Protein AF-A0A4U0VY41-F1 (afdb_monomer)

pLDDT: mean 70.62, std 19.28, range [30.11, 96.31]

Sequence (283 aa):
MRKRAEKLQPYYNSLQASIASDSARSLFPPFSNFLLFTNVKSLYEPEDADPTLSDLNQVRQGILSEADAFAHAIQRAFLGRLVKANMDLRKLEGAVATTSSNRYADAPLVSANDAFALAKEITSVVKCPKKWCTTYATFPAILDHVKVCETTSALTEDALSTTPAQIAAVRHIVESASKKVSETSTASLYALGRAFLCSDCEPKNPLLGAAAWSSYSSNPPRDWAGMLSHLLKQHAPPANGPQSFPALQFTPPAAPSPGQANPGGFVVDPDSPQSQKGEGAAV

Solvent-accessible surface area (backbone atoms only — not comparable to full-atom values): 16899 Å² total; per-residue (Å²): 98,70,75,48,50,57,68,45,48,67,57,52,54,51,57,49,67,69,46,86,46,68,66,62,40,20,40,44,61,40,70,54,40,47,58,68,34,74,60,44,34,75,50,25,68,52,94,82,53,74,70,49,74,64,57,55,58,70,34,44,64,56,42,52,52,52,36,50,53,49,33,52,50,44,52,50,39,36,48,54,37,45,53,50,19,52,54,52,33,46,59,63,72,57,74,81,73,92,76,87,82,87,83,81,87,74,78,63,84,70,46,76,64,52,46,48,48,49,44,50,62,61,36,40,64,30,46,48,67,48,89,88,49,76,54,50,30,38,74,49,60,36,44,49,51,47,55,69,68,67,49,94,56,55,83,50,63,74,46,52,55,49,49,34,66,57,53,51,51,49,52,52,54,41,52,46,44,38,79,79,37,97,78,57,43,48,71,57,39,63,40,35,41,56,23,38,37,54,58,82,66,48,81,93,61,88,82,58,57,80,76,53,49,70,76,61,60,80,63,64,58,21,30,59,50,54,43,48,48,44,42,62,70,78,44,52,49,57,98,90,44,70,89,61,72,74,60,58,48,65,51,74,61,77,78,65,58,95,90,53,83,64,92,38,74,80,78,77,66,87,81,60,80,72,77,88,75,78,88,82,87,85,136

Mean predicted aligned error: 13.58 Å

Radius of gyration: 23.98 Å; Cα contacts (8 Å, |Δi|>4): 295; chains: 1; bounding box: 64×58×70 Å

Secondary structure (DSSP, 8-state):
-HHHHHTTHHHHHHHHHT---HHHHHHSPPHHHHTTSHHHHTTTSSTT----HHHHHHHHHHHHHHHHHHHHHHHHHHHHHHHHHHHHHHHHTT-----SSSSSS------HHHHHHHHHHTT-EEEPSSTT---EEETTTHHHHHHHS--SSPPPTTTS---HHHHHHHHHHHHHHHTTSS---HHHHHHT-S-EEEGGGS-S-TTS-HHHHTT-TTSPPBPHHHHHHHHHHHSPPPTTS------EEE-PPPPPPTTS--SS-----TTS-----------

Foldseek 3Di:
DVVQLVVCVVVLVVLLVPDDDPQLSLLQFASQQLCVQPLNVVQRVPPPRDDDPVSSVVSSVVSVVVSVVSSVLLVVLALVQLVVQQVVLCVLQVPPDDDDDDDDVPPDDQPPVNSVVSCFQLLDWWFQLDPPGLFTDGPSNSSVVNNVVDDPHTDDSPSTHDHNLLSLQSVQVQVLVCVPPVDDTVLLQQLQAQWKWFPVLQDPDPPPDPVVVVVSCVTGRHRPSRSSSCCCPPVRADSSHNNDTGHMGGDGPDDDDPPDDRPRPDDPPPPPDDPDDDDDDDD

Structure (mmCIF, N/CA/C/O backbone):
data_AF-A0A4U0VY41-F1
#
_entry.id   AF-A0A4U0VY41-F1
#
loop_
_atom_site.group_PDB
_atom_site.id
_atom_site.type_symbol
_atom_site.label_atom_id
_atom_site.label_alt_id
_atom_site.label_comp_id
_atom_site.label_asym_id
_atom_site.label_entity_id
_atom_site.label_seq_id
_atom_site.pdbx_PDB_ins_code
_atom_site.Cartn_x
_atom_site.Cartn_y
_atom_site.Cartn_z
_atom_site.occupancy
_atom_site.B_iso_or_equiv
_atom_site.auth_seq_id
_atom_site.auth_comp_id
_atom_site.auth_asym_id
_atom_site.auth_atom_id
_atom_site.pdbx_PDB_model_num
ATOM 1 N N . MET A 1 1 ? -27.374 -1.573 13.326 1.00 71.00 1 MET A N 1
ATOM 2 C CA . MET A 1 1 ? -25.922 -1.856 13.401 1.00 71.00 1 MET A CA 1
ATOM 3 C C . MET A 1 1 ? -25.076 -0.835 12.646 1.00 71.00 1 MET A C 1
ATOM 5 O O . MET A 1 1 ? -24.397 -0.068 13.307 1.00 71.00 1 MET A O 1
ATOM 9 N N . ARG A 1 2 ? -25.163 -0.721 11.310 1.00 80.12 2 ARG A N 1
ATOM 10 C CA . ARG A 1 2 ? -24.313 0.201 10.519 1.00 80.12 2 ARG A CA 1
ATOM 11 C C . ARG A 1 2 ? -24.297 1.664 11.004 1.00 80.12 2 ARG A C 1
ATOM 13 O O . ARG A 1 2 ? -23.229 2.180 11.291 1.00 80.12 2 ARG A O 1
ATOM 20 N N . LYS A 1 3 ? -25.467 2.286 11.206 1.00 83.44 3 LYS A N 1
ATOM 21 C CA . LYS A 1 3 ? -25.562 3.664 11.736 1.00 83.44 3 LYS A CA 1
ATOM 22 C C . LYS A 1 3 ? -24.932 3.841 13.128 1.00 83.44 3 LYS A C 1
ATOM 24 O O . LYS A 1 3 ? -24.448 4.921 13.434 1.00 83.44 3 LYS A O 1
ATOM 29 N N . ARG A 1 4 ? -24.954 2.802 13.978 1.00 86.44 4 ARG A N 1
ATOM 30 C CA . ARG A 1 4 ? -24.316 2.835 15.309 1.00 86.44 4 ARG A CA 1
ATOM 31 C C . ARG A 1 4 ? -22.800 2.755 15.180 1.00 86.44 4 ARG A C 1
ATOM 33 O O . ARG A 1 4 ? -22.107 3.567 15.771 1.00 86.44 4 ARG A O 1
ATOM 40 N N . ALA A 1 5 ? -22.307 1.847 14.341 1.00 86.62 5 ALA A N 1
ATOM 41 C CA . ALA A 1 5 ? -20.886 1.747 14.029 1.00 86.62 5 ALA A CA 1
ATOM 42 C C . ALA A 1 5 ? -20.335 3.067 13.456 1.00 86.62 5 ALA A C 1
ATOM 44 O O . ALA A 1 5 ? -19.296 3.540 13.897 1.00 86.62 5 ALA A O 1
ATOM 45 N N . GLU A 1 6 ? -21.068 3.714 12.543 1.00 89.62 6 GLU A N 1
ATOM 46 C CA . GLU A 1 6 ? -20.693 5.004 11.940 1.00 89.62 6 GLU A CA 1
ATOM 47 C C . GLU A 1 6 ? -20.557 6.144 12.973 1.00 89.62 6 GLU A C 1
ATOM 49 O O . GLU A 1 6 ? -19.741 7.043 12.770 1.00 89.62 6 GLU A O 1
ATOM 54 N N . LYS A 1 7 ? -21.251 6.088 14.126 1.00 90.56 7 LYS A N 1
ATOM 55 C CA . LYS A 1 7 ? -21.050 7.060 15.222 1.00 90.56 7 LYS A CA 1
ATOM 56 C C . LYS A 1 7 ? -19.638 7.007 15.821 1.00 90.56 7 LYS A C 1
ATOM 58 O O . LYS A 1 7 ? -19.219 7.985 16.430 1.00 90.56 7 LYS A O 1
ATOM 63 N N . LEU A 1 8 ? -18.897 5.909 15.648 1.00 93.12 8 LEU A N 1
ATOM 64 C CA . LEU A 1 8 ? -17.518 5.775 16.132 1.00 93.12 8 LEU A CA 1
ATOM 65 C C . LEU A 1 8 ? -16.486 6.444 15.212 1.00 93.12 8 LEU A C 1
ATOM 67 O O . LEU A 1 8 ? -15.314 6.527 15.579 1.00 93.12 8 LEU A O 1
ATOM 71 N N . GLN A 1 9 ? -16.889 6.957 14.043 1.00 93.00 9 GLN A N 1
ATOM 72 C CA . GLN A 1 9 ? -15.982 7.615 13.097 1.00 93.00 9 GLN A CA 1
ATOM 73 C C . GLN A 1 9 ? -15.162 8.763 13.726 1.00 93.00 9 GLN A C 1
ATOM 75 O O . GLN A 1 9 ? -13.953 8.810 13.485 1.00 93.00 9 GLN A O 1
ATOM 80 N N . PRO A 1 10 ? -15.730 9.668 14.555 1.00 93.50 10 PRO A N 1
ATOM 81 C CA . PRO A 1 10 ? -14.949 10.726 15.198 1.00 93.50 10 PRO A CA 1
ATOM 82 C C . PRO A 1 10 ? -13.877 10.175 16.146 1.00 93.50 10 PRO A C 1
ATOM 84 O O . PRO A 1 10 ? -12.757 10.684 16.174 1.00 93.50 10 PRO A O 1
ATOM 87 N N . TYR A 1 11 ? -14.192 9.104 16.880 1.00 95.12 11 TYR A N 1
ATOM 88 C CA . TYR A 1 11 ? -13.244 8.450 17.780 1.00 95.12 11 TYR A CA 1
ATOM 89 C C . TYR A 1 11 ? -12.119 7.752 17.004 1.00 95.12 11 TYR A C 1
ATOM 91 O O . TYR A 1 11 ? -10.946 7.956 17.312 1.00 95.12 11 TYR A O 1
ATOM 99 N N . TYR A 1 12 ? -12.457 7.024 15.935 1.00 94.88 12 TYR A N 1
ATOM 100 C CA . TYR A 1 12 ? -11.484 6.450 15.002 1.00 94.88 12 TYR A CA 1
ATOM 101 C C . TYR A 1 12 ? -10.533 7.522 14.435 1.00 94.88 12 TYR A C 1
ATOM 103 O O . TYR A 1 12 ? -9.313 7.364 14.502 1.00 94.88 12 TYR A O 1
ATOM 111 N N . ASN A 1 13 ? -11.077 8.642 13.941 1.00 92.94 13 ASN A N 1
ATOM 112 C CA . ASN A 1 13 ? -10.281 9.737 13.380 1.00 92.94 13 ASN A CA 1
ATOM 113 C C . ASN A 1 13 ? -9.334 10.336 14.436 1.00 92.94 13 ASN A C 1
ATOM 115 O O . ASN A 1 13 ? -8.176 10.622 14.136 1.00 92.94 13 ASN A O 1
ATOM 119 N N . SER A 1 14 ? -9.802 10.493 15.681 1.00 93.44 14 SER A N 1
ATOM 120 C CA . SER A 1 14 ? -8.989 10.982 16.802 1.00 93.44 14 SER A CA 1
ATOM 121 C C . SER A 1 14 ? -7.851 10.021 17.165 1.00 93.44 14 SER A C 1
ATOM 123 O O . SER A 1 14 ? -6.717 10.459 17.367 1.00 93.44 14 SER A O 1
ATOM 125 N N . LEU A 1 15 ? -8.119 8.710 17.204 1.00 93.94 15 LEU A N 1
ATOM 126 C CA . LEU A 1 15 ? -7.095 7.691 17.446 1.00 93.94 15 LEU A CA 1
ATOM 127 C C . LEU A 1 15 ? -6.013 7.727 16.369 1.00 93.94 15 LEU A C 1
ATOM 129 O O . LEU A 1 15 ? -4.832 7.827 16.700 1.00 93.94 15 LEU A O 1
ATOM 133 N N . GLN A 1 16 ? -6.411 7.726 15.096 1.00 91.56 16 GLN A N 1
ATOM 134 C CA . GLN A 1 16 ? -5.472 7.796 13.981 1.00 91.56 16 GLN A CA 1
ATOM 135 C C . GLN A 1 16 ? -4.641 9.087 14.025 1.00 91.56 16 GLN A C 1
ATOM 137 O O . GLN A 1 16 ? -3.425 9.045 13.852 1.00 91.56 16 GLN A O 1
ATOM 142 N N . ALA A 1 17 ? -5.273 10.233 14.300 1.00 89.50 17 ALA A N 1
ATOM 143 C CA . ALA A 1 17 ? -4.584 11.518 14.399 1.00 89.50 17 ALA A CA 1
ATOM 144 C C . ALA A 1 17 ? -3.585 11.580 15.567 1.00 89.50 17 ALA A C 1
ATOM 146 O O . ALA A 1 17 ? -2.609 12.321 15.486 1.00 89.50 17 ALA A O 1
ATOM 147 N N . SER A 1 18 ? -3.798 10.794 16.629 1.00 89.12 18 SER A N 1
ATOM 148 C CA . SER A 1 18 ? -2.894 10.745 17.787 1.00 89.12 18 SER A CA 1
ATOM 149 C C . SER A 1 18 ? -1.587 9.979 17.544 1.00 89.12 18 SER A C 1
ATOM 151 O O . SER A 1 18 ? -0.677 10.045 18.368 1.00 89.12 18 SER A O 1
ATOM 153 N N . ILE A 1 19 ? -1.465 9.271 16.419 1.00 89.19 19 ILE A N 1
ATOM 154 C CA . ILE A 1 19 ? -0.239 8.566 16.036 1.00 89.19 19 ILE A CA 1
ATOM 155 C C . ILE A 1 19 ? 0.715 9.562 15.364 1.00 89.19 19 ILE A C 1
ATOM 157 O O . ILE A 1 19 ? 0.377 10.177 14.355 1.00 89.19 19 ILE A O 1
ATOM 161 N N . ALA A 1 20 ? 1.923 9.705 15.911 1.00 84.69 20 ALA A N 1
ATOM 162 C CA . ALA A 1 20 ? 2.880 10.719 15.461 1.00 84.69 20 ALA A CA 1
ATOM 163 C C . ALA A 1 20 ? 3.537 10.404 14.105 1.00 84.69 20 ALA A C 1
ATOM 165 O O . ALA A 1 20 ? 3.801 11.310 13.321 1.00 84.69 20 ALA A O 1
ATOM 166 N N . SER A 1 21 ? 3.827 9.130 13.826 1.00 85.56 21 SER A N 1
ATOM 167 C CA . SER A 1 21 ? 4.531 8.723 12.603 1.00 85.56 21 SER A CA 1
ATOM 168 C C . SER A 1 21 ? 3.567 8.548 11.432 1.00 85.56 21 SER A C 1
ATOM 170 O O . SER A 1 21 ? 2.603 7.795 11.545 1.00 85.56 21 SER A O 1
ATOM 172 N N . ASP A 1 22 ? 3.875 9.160 10.284 1.00 78.75 22 ASP A N 1
ATOM 173 C CA . ASP A 1 22 ? 3.132 8.976 9.027 1.00 78.75 22 ASP A CA 1
ATOM 174 C C . ASP A 1 22 ? 3.014 7.506 8.639 1.00 78.75 22 ASP A C 1
ATOM 176 O O . ASP A 1 22 ? 1.920 7.023 8.378 1.00 78.75 22 ASP A O 1
ATOM 180 N N . SER A 1 23 ? 4.123 6.768 8.698 1.00 76.81 23 SER A N 1
ATOM 181 C CA . SER A 1 23 ? 4.149 5.340 8.370 1.00 76.81 23 SER A CA 1
ATOM 182 C C . SER A 1 23 ? 3.237 4.520 9.292 1.00 76.81 23 SER A C 1
ATOM 184 O O . SER A 1 23 ? 2.459 3.683 8.830 1.00 76.81 23 SER A O 1
ATOM 186 N N . ALA A 1 24 ? 3.268 4.803 10.599 1.00 84.75 24 ALA A N 1
ATOM 187 C CA . ALA A 1 24 ? 2.386 4.146 11.564 1.00 84.75 24 ALA A CA 1
ATOM 188 C C . ALA A 1 24 ? 0.915 4.556 11.366 1.00 84.75 24 ALA A C 1
ATOM 190 O O . ALA A 1 24 ? 0.019 3.719 11.475 1.00 84.75 24 ALA A O 1
ATOM 191 N N . ARG A 1 25 ? 0.651 5.819 11.002 1.00 89.00 25 ARG A N 1
ATOM 192 C CA . ARG A 1 25 ? -0.688 6.283 10.615 1.00 89.00 25 ARG A CA 1
ATOM 193 C C . ARG A 1 25 ? -1.200 5.572 9.376 1.00 89.00 25 ARG A C 1
ATOM 195 O O . ARG A 1 25 ? -2.379 5.215 9.361 1.00 89.00 25 ARG A O 1
ATOM 202 N N . SER A 1 26 ? -0.352 5.337 8.374 1.00 87.81 26 SER A N 1
ATOM 203 C CA . SER A 1 26 ? -0.711 4.574 7.178 1.00 87.81 26 SER A CA 1
ATOM 204 C C . SER A 1 26 ? -1.089 3.139 7.527 1.00 87.81 26 SER A C 1
ATOM 206 O O . SER A 1 26 ? -2.105 2.647 7.042 1.00 87.81 26 SER A O 1
ATOM 208 N N . LEU A 1 27 ? -0.347 2.504 8.435 1.00 89.06 27 LEU A N 1
ATOM 209 C CA . LEU A 1 27 ? -0.612 1.144 8.913 1.00 89.06 27 LEU A CA 1
ATOM 210 C C . LEU A 1 27 ? -1.841 1.008 9.821 1.00 89.06 27 LEU A C 1
ATOM 212 O O . LEU A 1 27 ? -2.336 -0.107 9.987 1.00 89.06 27 LEU A O 1
ATOM 216 N N . PHE A 1 28 ? -2.359 2.109 10.374 1.00 92.69 28 PHE A N 1
ATOM 217 C CA . PHE A 1 28 ? -3.602 2.077 11.141 1.00 92.69 28 PHE A CA 1
ATOM 218 C C . PHE A 1 28 ? -4.737 1.473 10.288 1.00 92.69 28 PHE A C 1
ATOM 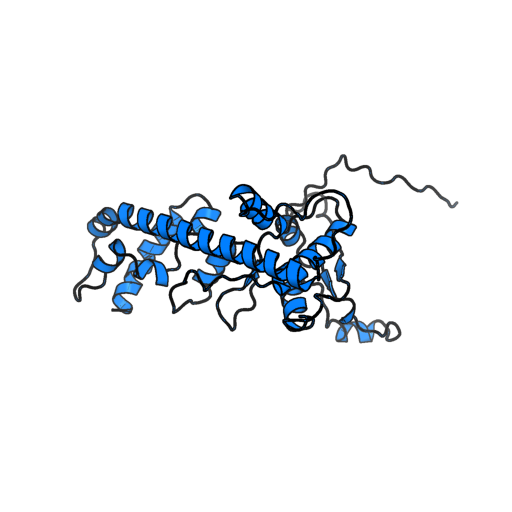220 O O . PHE A 1 28 ? -4.855 1.822 9.107 1.00 92.69 28 PHE A O 1
ATOM 227 N N . PRO A 1 29 ? -5.557 0.560 10.838 1.00 92.19 29 PRO A N 1
ATOM 228 C CA . PRO A 1 29 ? -6.569 -0.168 10.077 1.00 92.19 29 PRO A CA 1
ATOM 229 C C . PRO A 1 29 ? -7.556 0.772 9.380 1.00 92.19 29 PRO A C 1
ATOM 231 O O . PRO A 1 29 ? -7.931 1.790 9.955 1.00 92.19 29 PRO A O 1
ATOM 234 N N . PRO A 1 30 ? -8.056 0.428 8.178 1.00 91.25 30 PRO A N 1
ATOM 235 C CA . PRO A 1 30 ? -9.240 1.075 7.628 1.00 91.25 30 PRO A CA 1
ATOM 236 C C . PRO A 1 30 ? -10.424 1.000 8.592 1.00 91.25 30 PRO A C 1
ATOM 238 O O . PRO A 1 30 ? -10.541 0.041 9.355 1.00 91.25 30 PRO A O 1
ATOM 241 N N . PHE A 1 31 ? -11.347 1.962 8.513 1.00 92.25 31 PHE A N 1
ATOM 242 C CA . PHE A 1 31 ? -12.503 2.005 9.415 1.00 92.25 31 PHE 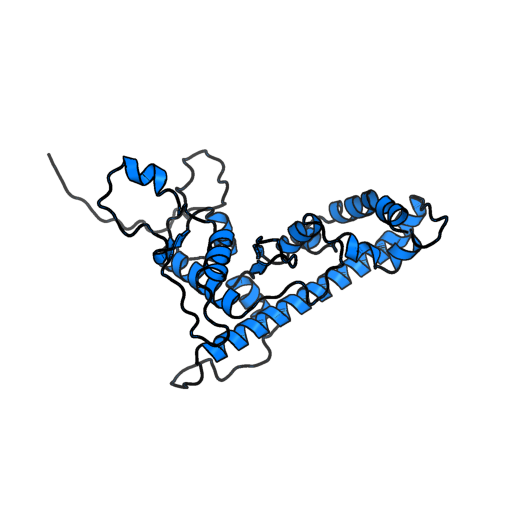A CA 1
ATOM 243 C C . PHE A 1 31 ? -13.303 0.690 9.420 1.00 92.25 31 PHE A C 1
ATOM 245 O O . PHE A 1 31 ? -13.698 0.201 10.472 1.00 92.25 31 PHE A O 1
ATOM 252 N N . SER A 1 32 ? -13.460 0.044 8.261 1.00 90.25 32 SER A N 1
ATOM 253 C CA . SER A 1 32 ? -14.124 -1.260 8.156 1.00 90.25 32 SER A CA 1
ATOM 254 C C . SER A 1 32 ? -13.393 -2.391 8.892 1.00 90.25 32 SER A C 1
ATOM 256 O O . SER A 1 32 ? -14.058 -3.275 9.421 1.00 90.25 32 SER A O 1
ATOM 258 N N . ASN A 1 33 ? -12.059 -2.366 8.973 1.00 92.94 33 ASN A N 1
ATOM 259 C CA . ASN A 1 33 ? -11.268 -3.296 9.788 1.00 92.94 33 ASN A CA 1
ATOM 260 C C . ASN A 1 33 ? -11.325 -2.941 11.274 1.00 92.94 33 ASN A C 1
ATOM 262 O O . ASN A 1 33 ? -11.461 -3.836 12.101 1.00 92.94 33 ASN A O 1
ATOM 266 N N . PHE A 1 34 ? -11.258 -1.649 11.602 1.00 94.06 34 PHE A N 1
ATOM 267 C CA . PHE A 1 34 ? -11.372 -1.144 12.970 1.00 94.06 34 PHE A CA 1
ATOM 268 C C . PHE A 1 34 ? -12.665 -1.623 13.640 1.00 94.06 34 PHE A C 1
ATOM 270 O O . PHE A 1 34 ? -12.641 -2.083 14.774 1.00 94.06 34 PHE A O 1
ATOM 277 N N . LEU A 1 35 ? -13.787 -1.614 12.918 1.00 93.25 35 LEU A N 1
ATOM 278 C CA . LEU A 1 35 ? -15.065 -2.109 13.437 1.00 93.25 35 LEU A CA 1
ATOM 279 C C . LEU A 1 35 ? -15.067 -3.613 13.765 1.00 93.25 35 LEU A C 1
ATOM 281 O O . LEU A 1 35 ? -15.942 -4.065 14.502 1.00 93.25 35 LEU A O 1
ATOM 285 N N . LEU A 1 36 ? -14.121 -4.397 13.237 1.00 92.69 36 LEU A N 1
ATOM 286 C CA . LEU A 1 36 ? -14.019 -5.832 13.519 1.00 92.69 36 LEU A CA 1
ATOM 287 C C . LEU A 1 36 ? -13.267 -6.143 14.815 1.00 92.69 36 LEU A C 1
ATOM 289 O O . LEU A 1 36 ? -13.329 -7.283 15.274 1.00 92.69 36 LEU A O 1
ATOM 293 N N . PHE A 1 37 ? -12.577 -5.159 15.389 1.00 95.50 37 PHE A N 1
ATOM 294 C CA . PHE A 1 37 ? -11.813 -5.316 16.619 1.00 95.50 37 PHE A CA 1
ATOM 295 C C . PHE A 1 37 ? -12.723 -5.644 17.796 1.00 95.50 37 PHE A C 1
ATOM 297 O O . PHE A 1 37 ? -13.801 -5.069 17.957 1.00 95.50 37 PHE A O 1
ATOM 304 N N . THR A 1 38 ? -12.268 -6.558 18.643 1.00 95.62 38 THR A N 1
ATOM 305 C CA . THR A 1 38 ? -13.029 -7.054 19.791 1.00 95.62 38 THR A CA 1
ATOM 306 C C . THR A 1 38 ? -13.330 -5.917 20.761 1.00 95.62 38 THR A C 1
ATOM 308 O O . THR A 1 38 ? -14.465 -5.790 21.218 1.00 95.62 38 THR A O 1
ATOM 311 N N . ASN A 1 39 ? -12.355 -5.033 21.005 1.00 94.88 39 ASN A N 1
ATOM 312 C CA . ASN A 1 39 ? -12.532 -3.874 21.882 1.00 94.88 39 ASN A CA 1
ATOM 313 C C . ASN A 1 39 ? -13.429 -2.780 21.277 1.00 94.88 39 ASN A C 1
ATOM 315 O O . ASN A 1 39 ? -13.914 -1.919 22.004 1.00 94.88 39 ASN A O 1
ATOM 319 N N . VAL A 1 40 ? -13.645 -2.789 19.956 1.00 94.88 40 VAL A N 1
ATOM 320 C CA . VAL A 1 40 ? -14.524 -1.826 19.272 1.00 94.88 40 VAL A CA 1
ATOM 321 C C . VAL A 1 40 ? -15.957 -2.343 19.219 1.00 94.88 40 VAL A C 1
ATOM 323 O O . VAL A 1 40 ? -16.889 -1.568 19.409 1.00 94.88 40 VAL A O 1
ATOM 326 N N . LYS A 1 41 ? -16.153 -3.645 18.989 1.00 93.25 41 LYS A N 1
ATOM 327 C CA . LYS A 1 41 ? -17.477 -4.280 18.895 1.00 93.25 41 LYS A CA 1
ATOM 328 C C . LYS A 1 41 ? -18.367 -4.009 20.104 1.00 93.25 41 LYS A C 1
ATOM 330 O O . LYS A 1 41 ? -19.535 -3.655 19.934 1.00 93.25 41 LYS A O 1
ATOM 335 N N . SER A 1 42 ? -17.803 -4.076 21.309 1.00 89.94 42 SER A N 1
ATOM 336 C CA . SER A 1 42 ? -18.523 -3.781 22.555 1.00 89.94 42 SER A CA 1
ATOM 337 C C . SER A 1 42 ? -19.124 -2.369 22.601 1.00 89.94 42 SER A C 1
ATOM 339 O O . SER A 1 42 ? -20.106 -2.158 23.305 1.00 89.94 42 SER A O 1
ATOM 341 N N . LEU A 1 43 ? -18.591 -1.418 21.823 1.00 92.25 43 LEU A N 1
ATOM 342 C CA . LEU A 1 43 ? -19.050 -0.028 21.791 1.00 92.25 43 LEU A CA 1
ATOM 343 C C . LEU A 1 43 ? -20.264 0.221 20.879 1.00 92.25 43 LEU A C 1
ATOM 345 O O . LEU A 1 43 ? -20.819 1.317 20.923 1.00 92.25 43 LEU A O 1
ATOM 349 N N . TYR A 1 44 ? -20.651 -0.718 20.003 1.00 91.94 44 TYR A N 1
ATOM 350 C CA . TYR A 1 44 ? -21.721 -0.467 19.016 1.00 91.94 44 TYR A CA 1
ATOM 351 C C . TYR A 1 44 ? -22.629 -1.662 18.683 1.00 91.94 44 TYR A C 1
ATOM 353 O O . TYR A 1 44 ? -23.690 -1.465 18.066 1.00 91.94 44 TYR A O 1
ATOM 361 N N . GLU A 1 45 ? -22.226 -2.891 19.026 1.00 91.62 45 GLU A N 1
ATOM 362 C CA . GLU A 1 45 ? -23.044 -4.087 18.808 1.00 91.62 45 GLU A CA 1
ATOM 363 C C . GLU A 1 45 ? -24.327 -4.095 19.661 1.00 91.62 45 GLU A C 1
ATOM 365 O O . GLU A 1 45 ? -25.387 -4.323 19.057 1.00 91.62 45 GLU A O 1
ATOM 370 N N . PRO A 1 46 ? -24.301 -3.761 20.976 1.00 89.00 46 PRO A N 1
ATOM 371 C CA . PRO A 1 46 ? -25.524 -3.641 21.772 1.00 89.00 46 PRO A CA 1
ATOM 372 C C . PRO A 1 46 ? -26.532 -2.685 21.118 1.00 89.00 46 PRO A C 1
ATOM 374 O O . PRO A 1 46 ? -26.164 -1.686 20.489 1.00 89.00 46 PRO A O 1
ATOM 377 N N . GLU A 1 47 ? -27.823 -3.016 21.182 1.00 82.88 47 GLU A N 1
ATOM 378 C CA . GLU A 1 47 ? -28.846 -2.262 20.448 1.00 82.88 47 GLU A CA 1
ATOM 379 C C . GLU A 1 47 ? -28.998 -0.821 20.934 1.00 82.88 47 GLU A C 1
ATOM 381 O O . GLU A 1 47 ? -29.226 0.077 20.114 1.00 82.88 47 GLU A O 1
ATOM 386 N N . ASP A 1 48 ? -28.792 -0.639 22.231 1.00 83.50 48 ASP A N 1
ATOM 387 C CA . ASP A 1 48 ? -28.835 0.577 23.032 1.00 83.50 48 ASP A CA 1
ATOM 388 C C . ASP A 1 48 ? -27.453 1.218 23.247 1.00 83.50 48 ASP A C 1
ATOM 390 O O . ASP A 1 48 ? -27.331 2.161 24.023 1.00 83.50 48 ASP A O 1
ATOM 394 N N . ALA A 1 49 ? -26.413 0.747 22.548 1.00 82.38 49 ALA A N 1
ATOM 395 C CA . ALA A 1 49 ? -25.063 1.281 22.696 1.00 82.38 49 ALA A CA 1
ATOM 396 C C . ALA A 1 49 ? -24.994 2.792 22.393 1.00 82.38 49 ALA A C 1
ATOM 398 O O . ALA A 1 49 ? -25.221 3.229 21.256 1.00 82.38 49 ALA A O 1
ATOM 399 N N . ASP A 1 50 ? -24.617 3.568 23.410 1.00 86.81 50 ASP A N 1
ATOM 400 C CA . ASP A 1 50 ? -24.298 4.994 23.328 1.00 86.81 50 ASP A CA 1
ATOM 401 C C . ASP A 1 50 ? -23.060 5.278 24.206 1.00 86.81 50 ASP A C 1
ATOM 403 O O . ASP A 1 50 ? -23.186 5.673 25.365 1.00 86.81 50 ASP A O 1
ATOM 407 N N . PRO A 1 51 ? -21.849 4.967 23.703 1.00 88.50 51 PRO A N 1
ATOM 408 C CA . PRO A 1 51 ? -20.637 4.961 24.515 1.00 88.50 51 PRO A CA 1
ATOM 409 C C . PRO A 1 51 ? -20.266 6.371 24.982 1.00 88.50 51 PRO A C 1
ATOM 411 O O . PRO A 1 51 ? -20.166 7.312 24.191 1.00 88.50 51 PRO A O 1
ATOM 414 N N . THR A 1 52 ? -19.997 6.502 26.276 1.00 91.62 52 THR A N 1
ATOM 415 C CA . THR A 1 52 ? -19.500 7.732 26.893 1.00 91.62 52 THR A CA 1
ATOM 416 C C . THR A 1 52 ? -18.005 7.920 26.631 1.00 91.62 52 THR A C 1
ATOM 418 O O . THR A 1 52 ? -17.287 6.995 26.248 1.00 91.62 52 THR A O 1
ATOM 421 N N . LEU A 1 53 ? -17.479 9.116 26.915 1.00 91.31 53 LEU A N 1
ATOM 422 C CA . LEU A 1 53 ? -16.034 9.367 26.847 1.00 91.31 53 LEU A CA 1
ATOM 423 C C . LEU A 1 53 ? -15.230 8.427 27.769 1.00 91.31 53 LEU A C 1
ATOM 425 O O . LEU A 1 53 ? -14.103 8.061 27.437 1.00 91.31 53 LEU A O 1
ATOM 429 N N . SER A 1 54 ? -15.807 8.024 28.906 1.00 92.75 54 SER A N 1
ATOM 430 C CA . SER A 1 54 ? -15.185 7.065 29.824 1.00 92.75 54 SER A CA 1
ATOM 431 C C . SER A 1 54 ? -15.036 5.693 29.167 1.00 92.75 54 SER A C 1
ATOM 433 O O . SER A 1 54 ? -13.940 5.132 29.182 1.00 92.75 54 SER A O 1
ATOM 435 N N . ASP A 1 55 ? -16.093 5.204 28.513 1.00 92.56 55 ASP A N 1
ATOM 436 C CA . ASP A 1 55 ? -16.091 3.908 27.821 1.00 92.56 55 ASP A CA 1
ATOM 437 C C . ASP A 1 55 ? -15.039 3.890 26.706 1.00 92.56 55 ASP A C 1
ATOM 439 O O . ASP A 1 55 ? -14.227 2.968 26.612 1.00 92.56 55 ASP A O 1
ATOM 443 N N . LEU A 1 56 ? -14.979 4.969 25.916 1.00 93.81 56 LEU A N 1
ATOM 444 C CA . LEU A 1 56 ? -13.983 5.140 24.856 1.00 93.81 56 LEU A CA 1
ATOM 445 C C . LEU A 1 56 ? -12.546 5.151 25.396 1.00 93.81 56 LEU A C 1
ATOM 447 O O . LEU A 1 56 ? -11.644 4.592 24.768 1.00 93.81 56 LEU A O 1
ATOM 451 N N . ASN A 1 57 ? -12.304 5.783 26.546 1.00 93.56 57 ASN A N 1
ATOM 452 C CA . ASN A 1 57 ? -10.978 5.823 27.160 1.00 93.56 57 ASN A CA 1
ATOM 453 C C . ASN A 1 57 ? -10.573 4.470 27.757 1.00 93.56 57 ASN A C 1
ATOM 455 O O . ASN A 1 57 ? -9.403 4.100 27.659 1.00 93.56 57 ASN A O 1
ATOM 459 N N . GLN A 1 58 ? -11.523 3.718 28.318 1.00 94.50 58 GLN A N 1
ATOM 460 C CA . GLN A 1 58 ? -11.271 2.402 28.905 1.00 94.50 58 GLN A CA 1
ATOM 461 C C . GLN A 1 58 ? -10.762 1.398 27.864 1.00 94.50 58 GLN A C 1
ATOM 463 O O . GLN A 1 58 ? -9.804 0.670 28.122 1.00 94.50 58 GLN A O 1
ATOM 468 N N . VAL A 1 59 ? -11.357 1.383 26.669 1.00 94.81 59 VAL A N 1
ATOM 469 C CA . VAL A 1 59 ? -10.976 0.433 25.610 1.00 94.81 59 VAL A CA 1
ATOM 470 C C . VAL A 1 59 ? -9.798 0.905 24.754 1.00 94.81 59 VAL A C 1
ATOM 472 O O . VAL A 1 59 ? -9.253 0.127 23.970 1.00 94.81 59 VAL A O 1
ATOM 475 N N . ARG A 1 60 ? -9.366 2.164 24.908 1.00 94.88 60 ARG A N 1
ATOM 476 C CA . ARG A 1 60 ? -8.354 2.810 24.056 1.00 94.88 60 ARG A CA 1
ATOM 477 C C . ARG A 1 60 ? -7.078 1.982 23.906 1.00 94.88 60 ARG A C 1
ATOM 479 O O . ARG A 1 60 ? -6.603 1.799 22.790 1.00 94.88 60 ARG A O 1
ATOM 486 N N . GLN A 1 61 ? -6.517 1.491 25.010 1.00 94.56 61 GLN A N 1
ATOM 487 C CA . GLN A 1 61 ? -5.266 0.724 24.969 1.00 94.56 61 GLN A CA 1
ATOM 488 C C . GLN A 1 61 ? -5.446 -0.641 24.293 1.00 94.56 61 GLN A C 1
ATOM 490 O O . GLN A 1 61 ? -4.594 -1.048 23.506 1.00 94.56 61 GLN A O 1
ATOM 495 N N . GLY A 1 62 ? -6.581 -1.310 24.526 1.00 96.06 62 GLY A N 1
ATOM 496 C CA . GLY A 1 62 ? -6.917 -2.565 23.846 1.00 96.06 62 GLY A CA 1
ATOM 497 C C . GLY A 1 62 ? -7.045 -2.379 22.334 1.00 96.06 62 GLY A C 1
ATOM 498 O O . GLY A 1 62 ? -6.465 -3.140 21.565 1.00 96.06 62 GLY A O 1
ATOM 499 N N . ILE A 1 63 ? -7.706 -1.302 21.905 1.00 96.31 63 ILE A N 1
ATOM 500 C CA . ILE A 1 63 ? -7.837 -0.934 20.490 1.00 96.31 63 ILE A CA 1
ATOM 501 C C . ILE A 1 63 ? -6.475 -0.660 19.847 1.00 96.31 63 ILE A C 1
ATOM 503 O O . ILE A 1 63 ? -6.226 -1.112 18.731 1.00 96.31 63 ILE A O 1
ATOM 507 N N . LEU A 1 64 ? -5.593 0.085 20.520 1.00 94.44 64 LEU A N 1
ATOM 508 C CA . LEU A 1 64 ? -4.254 0.365 19.993 1.00 94.44 64 LEU A CA 1
ATOM 509 C C . LEU A 1 64 ? -3.417 -0.916 19.874 1.00 94.44 64 LEU A C 1
ATOM 511 O O . LEU A 1 64 ? -2.697 -1.073 18.893 1.00 94.44 64 LEU A O 1
ATOM 515 N N . SER A 1 65 ? -3.565 -1.856 20.812 1.00 95.88 65 SER A N 1
ATOM 516 C CA . SER A 1 65 ? -2.927 -3.173 20.722 1.00 95.88 65 SER A CA 1
ATOM 517 C C . SER A 1 65 ? -3.471 -4.011 19.556 1.00 95.88 65 SER A C 1
ATOM 519 O O . SER A 1 65 ? -2.687 -4.625 18.835 1.00 95.88 65 SER A O 1
ATOM 521 N N . GLU A 1 66 ? -4.785 -4.005 19.311 1.00 96.31 66 GLU A N 1
ATOM 522 C CA . GLU A 1 66 ? -5.375 -4.677 18.142 1.00 96.31 66 GLU A CA 1
ATOM 523 C C . GLU A 1 66 ? -4.948 -4.016 16.820 1.00 96.31 66 GLU A C 1
ATOM 525 O O . GLU A 1 66 ? -4.689 -4.709 15.834 1.00 96.31 66 GLU A O 1
ATOM 530 N N . ALA A 1 67 ? -4.816 -2.686 16.798 1.00 94.75 67 ALA A N 1
ATOM 531 C CA . ALA A 1 67 ? -4.313 -1.948 15.641 1.00 94.75 67 ALA A CA 1
ATOM 532 C C . ALA A 1 67 ? -2.856 -2.308 15.315 1.00 94.75 67 ALA A C 1
ATOM 534 O O . ALA A 1 67 ? -2.521 -2.486 14.143 1.00 94.75 67 ALA A O 1
ATOM 535 N N . ASP A 1 68 ? -2.010 -2.458 16.334 1.00 93.62 68 ASP A N 1
ATOM 536 C CA . ASP A 1 68 ? -0.620 -2.892 16.182 1.00 93.62 68 ASP A CA 1
ATOM 537 C C . ASP A 1 68 ? -0.527 -4.342 15.672 1.00 93.62 68 ASP A C 1
ATOM 539 O O . ASP A 1 68 ? 0.178 -4.633 14.702 1.00 93.62 68 ASP A O 1
ATOM 543 N N . ALA A 1 69 ? -1.342 -5.247 16.228 1.00 94.00 69 ALA A N 1
ATOM 544 C CA . ALA A 1 69 ? -1.440 -6.625 15.748 1.00 94.00 69 ALA A CA 1
ATOM 545 C C . ALA A 1 69 ? -1.889 -6.698 14.276 1.00 94.00 69 ALA A C 1
ATOM 547 O O . ALA A 1 69 ? -1.316 -7.453 13.484 1.00 94.00 69 ALA A O 1
ATOM 548 N N . PHE A 1 70 ? -2.872 -5.879 13.884 1.00 92.69 70 PHE A N 1
ATOM 549 C CA . PHE A 1 70 ? -3.301 -5.741 12.492 1.00 92.69 70 PHE A CA 1
ATOM 550 C C . PHE A 1 70 ? -2.163 -5.246 11.589 1.00 92.69 70 PHE A C 1
ATOM 552 O O . PHE A 1 70 ? -1.924 -5.828 10.526 1.00 92.69 70 PHE A O 1
ATOM 559 N N . ALA A 1 71 ? -1.444 -4.200 12.009 1.00 90.81 71 ALA A N 1
ATOM 560 C CA . ALA A 1 71 ? -0.328 -3.640 11.254 1.00 90.81 71 ALA A CA 1
ATOM 561 C C . ALA A 1 71 ? 0.752 -4.701 10.991 1.00 90.81 71 ALA A C 1
ATOM 563 O O . ALA A 1 71 ? 1.186 -4.881 9.848 1.00 90.81 71 ALA A O 1
ATOM 564 N N . HIS A 1 72 ? 1.122 -5.466 12.021 1.00 89.25 72 HIS A N 1
ATOM 565 C CA . HIS A 1 72 ? 2.081 -6.560 11.904 1.00 89.25 72 HIS A CA 1
ATOM 566 C C . HIS A 1 72 ? 1.605 -7.686 10.980 1.00 89.25 72 HIS A C 1
ATOM 568 O O . HIS A 1 72 ? 2.396 -8.181 10.170 1.00 89.25 72 HIS A O 1
ATOM 574 N N . ALA A 1 73 ? 0.332 -8.084 11.066 1.00 89.19 73 ALA A N 1
ATOM 575 C CA . ALA A 1 73 ? -0.236 -9.126 10.212 1.00 89.19 73 ALA A CA 1
ATOM 576 C C . ALA A 1 73 ? -0.209 -8.720 8.729 1.00 89.19 73 ALA A C 1
ATOM 578 O O . ALA A 1 73 ? 0.333 -9.447 7.892 1.00 89.19 73 ALA A O 1
ATOM 579 N N . ILE A 1 74 ? -0.695 -7.516 8.407 1.00 86.56 74 ILE A N 1
ATOM 580 C CA . ILE A 1 74 ? -0.711 -7.000 7.033 1.00 86.56 74 ILE A CA 1
ATOM 581 C C . ILE A 1 74 ? 0.705 -6.807 6.487 1.00 86.56 74 ILE A C 1
ATOM 583 O O . ILE A 1 74 ? 0.978 -7.190 5.347 1.00 86.56 74 ILE A O 1
ATOM 587 N N . GLN A 1 75 ? 1.630 -6.264 7.283 1.00 84.88 75 GLN A N 1
ATOM 588 C CA . GLN A 1 75 ? 3.019 -6.092 6.856 1.00 84.88 75 GLN A CA 1
ATOM 589 C C . GLN A 1 75 ? 3.691 -7.439 6.562 1.00 84.88 75 GLN A C 1
ATOM 591 O O . GLN A 1 75 ? 4.377 -7.579 5.547 1.00 84.88 75 GLN A O 1
ATOM 596 N N . ARG A 1 76 ? 3.475 -8.451 7.411 1.00 83.75 76 ARG A N 1
ATOM 597 C CA . ARG A 1 76 ? 4.014 -9.801 7.201 1.00 83.75 76 ARG A CA 1
ATOM 598 C C . ARG A 1 76 ? 3.447 -10.441 5.936 1.00 83.75 76 ARG A C 1
ATOM 600 O O . ARG A 1 76 ? 4.218 -10.950 5.121 1.00 83.75 76 ARG A O 1
ATOM 607 N N . ALA A 1 77 ? 2.127 -10.394 5.757 1.00 83.75 77 ALA A N 1
ATOM 608 C CA . ALA A 1 77 ? 1.460 -10.935 4.575 1.00 83.75 77 ALA A CA 1
ATOM 609 C C . ALA A 1 77 ? 1.981 -10.275 3.291 1.00 83.75 77 ALA A C 1
ATOM 611 O O . ALA A 1 77 ? 2.303 -10.954 2.312 1.00 83.75 77 ALA A O 1
ATOM 612 N N . PHE A 1 78 ? 2.146 -8.952 3.322 1.00 83.12 78 PHE A N 1
ATOM 613 C CA . PHE A 1 78 ? 2.683 -8.191 2.208 1.00 83.12 78 PHE A CA 1
ATOM 614 C C . PHE A 1 78 ? 4.109 -8.611 1.826 1.00 83.12 78 PHE A C 1
ATOM 616 O O . PHE A 1 78 ? 4.371 -8.920 0.661 1.00 83.12 78 PHE A O 1
ATOM 623 N N . LEU A 1 79 ? 5.024 -8.664 2.800 1.00 80.44 79 LEU A N 1
ATOM 624 C CA . LEU A 1 79 ? 6.414 -9.064 2.563 1.00 80.44 79 LEU A CA 1
ATOM 625 C C . LEU A 1 79 ? 6.505 -10.496 2.020 1.00 80.44 79 LEU A C 1
ATOM 627 O O . LEU A 1 79 ? 7.237 -10.741 1.062 1.00 80.44 79 LEU A O 1
ATOM 631 N N . GLY A 1 80 ? 5.711 -11.427 2.561 1.00 79.31 80 GLY A N 1
ATOM 632 C CA . GLY A 1 80 ? 5.650 -12.803 2.061 1.00 79.31 80 GLY A CA 1
ATOM 633 C C . GLY A 1 80 ? 5.212 -12.882 0.593 1.00 79.31 80 GLY A C 1
ATOM 634 O O . GLY A 1 80 ? 5.819 -13.597 -0.208 1.00 79.31 80 GLY A O 1
ATOM 635 N N . ARG A 1 81 ? 4.200 -12.095 0.205 1.00 80.94 81 ARG A N 1
ATOM 636 C CA . ARG A 1 81 ? 3.714 -12.016 -1.184 1.00 80.94 81 ARG A CA 1
ATOM 637 C C . ARG A 1 81 ? 4.742 -11.401 -2.128 1.00 80.94 81 ARG A C 1
ATOM 639 O O . ARG A 1 81 ? 4.910 -11.901 -3.239 1.00 80.94 81 ARG A O 1
ATOM 646 N N . LEU A 1 82 ? 5.443 -10.356 -1.690 1.00 79.69 82 LEU A N 1
ATOM 647 C CA . LEU A 1 82 ? 6.510 -9.723 -2.463 1.00 79.69 82 LEU A CA 1
ATOM 648 C C . LEU A 1 82 ? 7.643 -10.710 -2.768 1.00 79.69 82 LEU A C 1
ATOM 650 O O . LEU A 1 82 ? 8.052 -10.844 -3.922 1.00 79.69 82 LEU A O 1
ATOM 654 N N . VAL A 1 83 ? 8.118 -11.423 -1.743 1.00 77.88 83 VAL A N 1
ATOM 655 C CA . VAL A 1 83 ? 9.171 -12.436 -1.886 1.00 77.88 83 VAL A CA 1
ATOM 656 C C . VAL A 1 83 ? 8.735 -13.526 -2.859 1.00 77.88 83 VAL A C 1
ATOM 658 O O . VAL A 1 83 ? 9.472 -13.838 -3.796 1.00 77.88 83 VAL A O 1
ATOM 661 N N . LYS A 1 84 ? 7.515 -14.051 -2.696 1.00 80.06 84 LYS A N 1
ATOM 662 C CA . LYS A 1 84 ? 6.969 -15.074 -3.593 1.00 80.06 84 LYS A CA 1
ATOM 663 C C . LYS A 1 84 ? 6.928 -14.593 -5.047 1.00 80.06 84 LYS A C 1
ATOM 665 O O . LYS A 1 84 ? 7.438 -15.279 -5.926 1.00 80.06 84 LYS A O 1
ATOM 670 N N . ALA A 1 85 ? 6.375 -13.408 -5.301 1.00 80.56 85 ALA A N 1
ATOM 671 C CA . ALA A 1 85 ? 6.272 -12.860 -6.651 1.00 80.56 85 ALA A CA 1
ATOM 672 C C . ALA A 1 85 ? 7.648 -12.656 -7.309 1.00 80.56 85 ALA A C 1
ATOM 674 O O . ALA A 1 85 ? 7.798 -12.902 -8.504 1.00 80.56 85 ALA A O 1
ATOM 675 N N . ASN A 1 86 ? 8.661 -12.255 -6.535 1.00 78.06 86 ASN A N 1
ATOM 676 C CA . ASN A 1 86 ? 10.029 -12.117 -7.032 1.00 78.06 86 ASN A CA 1
ATOM 677 C C . ASN A 1 86 ? 10.642 -13.476 -7.405 1.00 78.06 86 ASN A C 1
ATOM 679 O O . ASN A 1 86 ? 11.296 -13.603 -8.439 1.00 78.06 86 ASN A O 1
ATOM 683 N N . MET A 1 87 ? 10.424 -14.498 -6.574 1.00 75.56 87 MET A N 1
ATOM 684 C CA . MET A 1 87 ? 10.872 -15.860 -6.871 1.00 75.56 87 MET A CA 1
ATOM 685 C C . MET A 1 87 ? 10.189 -16.419 -8.121 1.00 75.56 87 MET A C 1
ATOM 687 O O . MET A 1 87 ? 10.847 -17.039 -8.953 1.00 75.56 87 MET A O 1
ATOM 691 N N . ASP A 1 88 ? 8.887 -16.185 -8.265 1.00 79.25 88 ASP A N 1
ATOM 692 C CA . ASP A 1 88 ? 8.119 -16.633 -9.425 1.00 79.25 88 ASP A CA 1
ATOM 693 C C . ASP A 1 88 ? 8.575 -15.920 -10.711 1.00 79.25 88 ASP A C 1
ATOM 695 O O . ASP A 1 88 ? 8.721 -16.573 -11.742 1.00 79.25 88 ASP A O 1
ATOM 699 N N . LEU A 1 89 ? 8.907 -14.622 -10.651 1.00 77.88 89 LEU A N 1
ATOM 700 C CA . LEU A 1 89 ? 9.512 -13.900 -11.778 1.00 77.88 89 LEU A CA 1
ATOM 701 C C . LEU A 1 89 ? 10.835 -14.535 -12.228 1.00 77.88 89 LEU A C 1
ATOM 703 O O . LEU A 1 89 ? 11.004 -14.819 -13.409 1.00 77.88 89 LEU A O 1
ATOM 707 N N . ARG A 1 90 ? 11.745 -14.820 -11.288 1.00 74.44 90 ARG A N 1
ATOM 708 C CA . ARG A 1 90 ? 13.042 -15.445 -11.605 1.00 74.44 90 ARG A CA 1
ATOM 709 C C . ARG A 1 90 ? 12.885 -16.799 -12.302 1.00 74.44 90 ARG A C 1
ATOM 711 O O . ARG A 1 90 ? 13.675 -17.135 -13.179 1.00 74.44 90 ARG A O 1
ATOM 718 N N . LYS A 1 91 ? 11.859 -17.576 -11.934 1.00 72.38 91 LYS A N 1
ATOM 719 C CA . LYS A 1 91 ? 11.531 -18.837 -12.621 1.00 72.38 91 LYS A CA 1
ATOM 720 C C . LYS A 1 91 ? 11.067 -18.595 -14.060 1.00 72.38 91 LYS A C 1
ATOM 722 O O . LYS A 1 91 ? 11.488 -19.327 -14.950 1.00 72.38 91 LYS A O 1
ATOM 727 N N . LEU A 1 92 ? 10.219 -17.586 -14.285 1.00 71.56 92 LEU A N 1
ATOM 728 C CA . LEU A 1 92 ? 9.715 -17.226 -15.619 1.00 71.56 92 LEU A CA 1
ATOM 729 C C . LEU A 1 92 ? 10.824 -16.728 -16.554 1.00 71.56 92 LEU A C 1
ATOM 731 O O . LEU A 1 92 ? 10.787 -17.013 -17.746 1.00 71.56 92 LEU A O 1
ATOM 735 N N . GLU A 1 93 ? 11.826 -16.031 -16.021 1.00 70.44 93 GLU A N 1
ATOM 736 C CA . GLU A 1 93 ? 12.991 -15.539 -16.774 1.00 70.44 93 GLU A CA 1
ATOM 737 C C . GLU A 1 93 ? 13.960 -16.659 -17.207 1.00 70.44 93 GLU A C 1
ATOM 739 O O . GLU A 1 93 ? 14.993 -16.385 -17.811 1.00 70.44 93 GLU A O 1
ATOM 744 N N . GLY A 1 94 ? 13.643 -17.931 -16.934 1.00 59.44 94 GLY A N 1
ATOM 745 C CA . GLY A 1 94 ? 14.468 -19.060 -17.364 1.00 59.44 94 GLY A CA 1
ATOM 746 C C . GLY A 1 94 ? 15.793 -19.166 -16.610 1.00 59.44 94 GLY A C 1
ATOM 747 O O . GLY A 1 94 ? 16.721 -19.802 -17.105 1.00 59.44 94 GLY A O 1
ATOM 748 N N . ALA A 1 95 ? 15.894 -18.586 -15.406 1.00 52.41 95 ALA A N 1
ATOM 749 C CA . ALA A 1 95 ? 17.062 -18.689 -14.533 1.00 52.41 95 ALA A CA 1
ATOM 750 C C . ALA A 1 95 ? 17.198 -20.093 -13.902 1.00 52.41 95 ALA A C 1
ATOM 752 O O . ALA A 1 95 ? 17.210 -20.260 -12.684 1.00 52.41 95 ALA A O 1
ATOM 753 N N . VAL A 1 96 ? 17.334 -21.108 -14.756 1.00 48.28 96 VAL A N 1
ATOM 754 C CA . VAL A 1 96 ? 18.158 -22.293 -14.518 1.00 48.28 96 VAL A CA 1
ATOM 755 C C . VAL A 1 96 ? 19.069 -22.456 -15.738 1.00 48.28 96 VAL A C 1
ATOM 757 O O . VAL A 1 96 ? 18.829 -23.267 -16.624 1.00 48.28 96 VAL A O 1
ATOM 760 N N . ALA A 1 97 ? 20.136 -21.662 -15.767 1.00 36.69 97 ALA A N 1
ATOM 761 C CA . ALA A 1 97 ? 21.376 -22.004 -16.450 1.00 36.69 97 ALA A CA 1
ATOM 762 C C . ALA A 1 97 ? 22.532 -21.527 -15.563 1.00 36.69 97 ALA A C 1
ATOM 764 O O . ALA A 1 97 ? 22.906 -20.359 -15.522 1.00 36.69 97 ALA A O 1
ATOM 765 N N . THR A 1 98 ? 23.033 -22.464 -14.769 1.00 46.38 98 THR A N 1
ATOM 766 C CA . THR A 1 98 ? 24.274 -22.371 -14.010 1.00 46.38 98 THR A CA 1
ATOM 767 C C . THR A 1 98 ? 25.453 -22.127 -14.947 1.00 46.38 98 THR A C 1
ATOM 769 O O . THR A 1 98 ? 25.847 -23.052 -15.650 1.00 46.38 98 THR A O 1
ATOM 772 N N . THR A 1 99 ? 26.091 -20.958 -14.874 1.00 35.66 99 THR A N 1
ATOM 773 C CA . THR A 1 99 ? 27.523 -20.828 -15.184 1.00 35.66 99 THR A CA 1
ATOM 774 C C . THR A 1 99 ? 28.182 -19.766 -14.306 1.00 35.66 99 THR A C 1
ATOM 776 O O . THR A 1 99 ? 27.918 -18.577 -14.435 1.00 35.66 99 THR A O 1
ATOM 779 N N . SER A 1 100 ? 29.053 -20.271 -13.425 1.00 38.47 100 SER A N 1
ATOM 780 C CA . SER A 1 100 ? 30.212 -19.641 -12.777 1.00 38.47 100 SER A CA 1
ATOM 781 C C . SER A 1 100 ? 30.041 -18.312 -12.020 1.00 38.47 100 SER A C 1
ATOM 783 O O . SER A 1 100 ? 29.933 -17.238 -12.600 1.00 38.47 100 SER A O 1
ATOM 785 N N . SER A 1 101 ? 30.247 -18.438 -10.701 1.00 38.78 101 SER A N 1
ATOM 786 C CA . SER A 1 101 ? 30.550 -17.433 -9.666 1.00 38.78 101 SER A CA 1
ATOM 787 C C . SER A 1 101 ? 29.379 -16.626 -9.076 1.00 38.78 101 SER A C 1
ATOM 789 O O . SER A 1 101 ? 29.114 -15.502 -9.470 1.00 38.78 101 SER A O 1
ATOM 791 N N . ASN A 1 102 ? 28.756 -17.228 -8.044 1.00 38.56 102 ASN A N 1
ATOM 792 C CA . ASN A 1 102 ? 28.046 -16.611 -6.901 1.00 38.56 102 ASN A CA 1
ATOM 793 C C . ASN A 1 102 ? 26.962 -15.560 -7.248 1.00 38.56 102 ASN A C 1
ATOM 795 O O . ASN A 1 102 ? 27.282 -14.408 -7.499 1.00 38.56 102 ASN A O 1
ATOM 799 N N . ARG A 1 103 ? 25.642 -15.804 -7.174 1.00 37.88 103 ARG A N 1
ATOM 800 C CA . ARG A 1 103 ? 24.860 -16.303 -6.019 1.00 37.88 103 ARG A CA 1
ATOM 801 C C . ARG A 1 103 ? 23.455 -16.783 -6.453 1.00 37.88 103 ARG A C 1
ATOM 803 O O . ARG A 1 103 ? 22.466 -16.074 -6.281 1.00 37.88 103 ARG A O 1
ATOM 810 N N . TYR A 1 104 ? 23.352 -17.985 -7.014 1.00 35.19 104 TYR A N 1
ATOM 811 C CA . TYR A 1 104 ? 22.051 -18.633 -7.277 1.00 35.19 104 TYR A CA 1
ATOM 812 C C . TYR A 1 104 ? 21.898 -20.014 -6.614 1.00 35.19 104 TYR A C 1
ATOM 814 O O . TYR A 1 104 ? 20.838 -20.619 -6.716 1.00 35.19 104 TYR A O 1
ATOM 822 N N . ALA A 1 105 ? 22.913 -20.488 -5.880 1.00 30.92 105 ALA A N 1
ATOM 823 C CA . ALA A 1 105 ? 22.817 -21.697 -5.053 1.00 30.92 105 ALA A CA 1
ATOM 824 C C . ALA A 1 105 ? 22.300 -21.417 -3.624 1.00 30.92 105 ALA A C 1
ATOM 826 O O . ALA A 1 105 ? 21.840 -22.333 -2.950 1.00 30.92 105 ALA A O 1
ATOM 827 N N . ASP A 1 106 ? 22.290 -20.148 -3.204 1.00 36.38 106 ASP A N 1
ATOM 828 C CA . ASP A 1 106 ? 21.670 -19.674 -1.968 1.00 36.38 106 ASP A CA 1
ATOM 829 C C . ASP A 1 106 ? 20.260 -19.156 -2.269 1.00 36.38 106 ASP A C 1
ATOM 831 O O . ASP A 1 106 ? 20.013 -17.952 -2.302 1.00 36.38 106 ASP A O 1
ATOM 835 N N . ALA A 1 107 ? 19.297 -20.053 -2.443 1.00 48.75 107 ALA A N 1
ATOM 836 C CA . ALA A 1 107 ? 17.906 -19.699 -2.176 1.00 48.75 107 ALA A CA 1
ATOM 837 C C . ALA A 1 107 ? 17.538 -20.120 -0.741 1.00 48.75 107 ALA A C 1
ATOM 839 O O . ALA A 1 107 ? 16.705 -21.016 -0.589 1.00 48.75 107 ALA A O 1
ATOM 840 N N . PRO A 1 108 ? 18.138 -19.560 0.335 1.00 39.84 108 PRO A N 1
ATOM 841 C CA . PRO A 1 108 ? 17.579 -19.767 1.646 1.00 39.84 108 PRO A CA 1
ATOM 842 C C . PRO A 1 108 ? 16.348 -18.873 1.762 1.00 39.84 108 PRO A C 1
ATOM 844 O O . PRO A 1 108 ? 16.197 -17.865 1.067 1.00 39.84 108 PRO A O 1
ATOM 847 N N . LEU A 1 109 ? 15.464 -19.261 2.669 1.00 46.06 109 LEU A N 1
ATOM 848 C CA . LEU A 1 109 ? 14.470 -18.384 3.266 1.00 46.06 109 LEU A CA 1
ATOM 849 C C . LEU A 1 109 ? 15.047 -16.970 3.403 1.00 46.06 109 LEU A C 1
ATOM 851 O O . LEU A 1 109 ? 15.983 -16.746 4.168 1.00 46.06 109 LEU A O 1
ATOM 855 N N . VAL A 1 110 ? 14.506 -16.064 2.588 1.00 51.19 110 VAL A N 1
ATOM 856 C CA . VAL A 1 110 ? 14.861 -14.650 2.523 1.00 51.19 110 VAL A CA 1
ATOM 857 C C . VAL A 1 110 ? 14.793 -14.128 3.952 1.00 51.19 110 VAL A C 1
ATOM 859 O O . VAL A 1 110 ? 13.713 -14.105 4.546 1.00 51.19 110 VAL A O 1
ATOM 862 N N . SER A 1 111 ? 15.941 -13.808 4.547 1.00 59.38 111 SER A N 1
ATOM 863 C CA . SER A 1 111 ? 15.971 -13.292 5.913 1.00 59.38 111 SER A CA 1
ATOM 864 C C . SER A 1 111 ? 15.077 -12.047 6.003 1.00 59.38 111 SER A C 1
ATOM 866 O O . SER A 1 111 ? 14.797 -11.398 4.990 1.00 59.38 111 SER A O 1
ATOM 868 N N . ALA A 1 112 ? 14.626 -11.665 7.203 1.00 59.75 112 ALA A N 1
ATOM 869 C CA . ALA A 1 112 ? 13.830 -10.442 7.363 1.00 59.75 112 ALA A CA 1
ATOM 870 C C . ALA A 1 112 ? 14.526 -9.216 6.731 1.00 59.75 112 ALA A C 1
ATOM 872 O O . ALA A 1 112 ? 13.862 -8.360 6.151 1.00 59.75 112 ALA A O 1
ATOM 873 N N . ASN A 1 113 ? 15.863 -9.189 6.762 1.00 59.53 113 ASN A N 1
ATOM 874 C CA . ASN A 1 113 ? 16.680 -8.143 6.156 1.00 59.53 113 ASN A CA 1
ATOM 875 C C . ASN A 1 113 ? 16.668 -8.185 4.626 1.00 59.53 113 ASN A C 1
ATOM 877 O O . ASN A 1 113 ? 16.549 -7.133 4.009 1.00 59.53 113 ASN A O 1
ATOM 881 N N . ASP A 1 114 ? 16.729 -9.365 4.009 1.00 58.34 114 ASP A N 1
ATOM 882 C CA . ASP A 1 114 ? 16.678 -9.498 2.549 1.00 58.34 114 ASP A CA 1
ATOM 883 C C . ASP A 1 114 ? 15.279 -9.178 2.008 1.00 58.34 114 ASP A C 1
ATOM 885 O O . ASP A 1 114 ? 15.140 -8.547 0.962 1.00 58.34 114 ASP A O 1
ATOM 889 N N . ALA A 1 115 ? 14.223 -9.545 2.742 1.00 65.12 115 ALA A N 1
ATOM 890 C CA . ALA A 1 115 ? 12.848 -9.212 2.379 1.00 65.12 115 ALA A CA 1
ATOM 891 C C . ALA A 1 115 ? 12.616 -7.701 2.500 1.00 65.12 115 ALA A C 1
ATOM 893 O O . ALA A 1 115 ? 11.923 -7.105 1.677 1.00 65.12 115 ALA A O 1
ATOM 894 N N . PHE A 1 116 ? 13.235 -7.074 3.501 1.00 63.38 116 PHE A N 1
ATOM 895 C CA . PHE A 1 116 ? 13.206 -5.633 3.699 1.00 63.38 116 PHE A CA 1
ATOM 896 C C . PHE A 1 116 ? 14.063 -4.879 2.675 1.00 63.38 116 PHE A C 1
ATOM 898 O O . PHE A 1 116 ? 13.641 -3.833 2.190 1.00 63.38 116 PHE A O 1
ATOM 905 N N . ALA A 1 117 ? 15.225 -5.411 2.290 1.00 64.19 117 ALA A N 1
ATOM 906 C CA . ALA A 1 117 ? 16.054 -4.876 1.213 1.00 64.19 117 ALA A CA 1
ATOM 907 C C . ALA A 1 117 ? 15.323 -4.964 -0.132 1.00 64.19 117 ALA A C 1
ATOM 909 O O . ALA A 1 117 ? 15.217 -3.961 -0.829 1.00 64.19 117 ALA A O 1
ATOM 910 N N . LEU A 1 118 ? 14.696 -6.106 -0.431 1.00 64.81 118 LEU A N 1
ATOM 911 C CA . LEU A 1 118 ? 13.831 -6.286 -1.597 1.00 64.81 118 LEU A CA 1
ATOM 912 C C . LEU A 1 118 ? 12.647 -5.306 -1.576 1.00 64.81 118 LEU A C 1
ATOM 914 O O . LEU A 1 118 ? 12.328 -4.691 -2.591 1.00 64.81 118 LEU A O 1
ATOM 918 N N . ALA A 1 119 ? 12.015 -5.123 -0.413 1.00 66.56 119 ALA A N 1
ATOM 919 C CA . ALA A 1 119 ? 10.945 -4.148 -0.228 1.00 66.56 119 ALA A CA 1
ATOM 920 C C . ALA A 1 119 ? 11.421 -2.699 -0.360 1.00 66.56 119 ALA A C 1
ATOM 922 O O . ALA A 1 119 ? 10.610 -1.853 -0.709 1.00 66.56 119 ALA A O 1
ATOM 923 N N . LYS A 1 120 ? 12.700 -2.397 -0.112 1.00 60.38 120 LYS A N 1
ATOM 924 C CA . LYS A 1 120 ? 13.304 -1.074 -0.333 1.00 60.38 120 LYS A CA 1
ATOM 925 C C . LYS A 1 120 ? 13.689 -0.853 -1.799 1.00 60.38 120 LYS A C 1
ATOM 927 O O . LYS A 1 120 ? 13.395 0.200 -2.356 1.00 60.38 120 LYS A O 1
ATOM 932 N N . GLU A 1 121 ? 14.282 -1.853 -2.438 1.00 58.03 121 GLU A N 1
ATOM 933 C CA . GLU A 1 121 ? 14.767 -1.799 -3.823 1.00 58.03 121 GLU A CA 1
ATOM 934 C C . GLU A 1 121 ? 13.610 -1.762 -4.829 1.00 58.03 121 GLU A C 1
ATOM 936 O O . GLU A 1 121 ? 13.577 -0.920 -5.721 1.00 58.03 121 GLU A O 1
ATOM 941 N N . ILE A 1 122 ? 12.603 -2.617 -4.627 1.00 58.53 122 ILE A N 1
ATOM 942 C CA . ILE A 1 122 ? 11.386 -2.666 -5.451 1.00 58.53 122 ILE A CA 1
ATOM 943 C C . ILE A 1 122 ? 10.340 -1.655 -4.943 1.00 58.53 122 ILE A C 1
ATOM 945 O O . ILE A 1 122 ? 9.357 -1.413 -5.639 1.00 58.53 122 ILE A O 1
ATOM 949 N N . THR A 1 123 ? 10.553 -1.077 -3.744 1.00 53.38 123 THR A N 1
ATOM 950 C CA . THR A 1 123 ? 9.710 -0.069 -3.049 1.00 53.38 123 THR A CA 1
ATOM 951 C C . THR A 1 123 ? 8.238 -0.215 -3.422 1.00 53.38 123 THR A C 1
ATOM 953 O O . THR A 1 123 ? 7.634 0.485 -4.230 1.00 53.38 123 THR A O 1
ATOM 956 N N . SER A 1 124 ? 7.719 -1.295 -2.859 1.00 54.84 124 SER A N 1
ATOM 957 C CA . SER A 1 124 ? 6.781 -2.198 -3.488 1.00 54.84 124 SER A CA 1
ATOM 958 C C . SER A 1 124 ? 5.442 -1.578 -3.845 1.00 54.84 124 SER A C 1
ATOM 960 O O . SER A 1 124 ? 4.743 -0.999 -3.012 1.00 54.84 124 SER A O 1
ATOM 962 N N . VAL A 1 125 ? 5.094 -1.774 -5.112 1.00 64.00 125 VAL A N 1
ATOM 963 C CA . VAL A 1 125 ? 3.991 -1.102 -5.774 1.00 64.00 125 VAL A CA 1
ATOM 964 C C . VAL A 1 125 ? 2.718 -1.883 -5.607 1.00 64.00 125 VAL A C 1
ATOM 966 O O . VAL A 1 125 ? 2.398 -2.815 -6.350 1.00 64.00 125 VAL A O 1
ATOM 969 N N . VAL A 1 126 ? 1.992 -1.487 -4.584 1.00 73.56 126 VAL A N 1
ATOM 970 C CA . VAL A 1 126 ? 0.756 -2.136 -4.225 1.00 73.56 126 VAL A CA 1
ATOM 971 C C . VAL A 1 126 ? -0.340 -1.466 -5.019 1.00 73.56 126 VAL A C 1
ATOM 973 O O . VAL A 1 126 ? -0.583 -0.262 -4.904 1.00 73.56 126 VAL A O 1
ATOM 976 N N . LYS A 1 127 ? -1.000 -2.256 -5.860 1.00 78.81 127 LYS A N 1
ATOM 977 C CA . LYS A 1 127 ? -2.243 -1.807 -6.467 1.00 78.81 127 LYS A CA 1
ATOM 978 C C . LYS A 1 127 ? -3.277 -1.657 -5.360 1.00 78.81 127 LYS A C 1
ATOM 980 O O . LYS A 1 127 ? -3.380 -2.526 -4.494 1.00 78.81 127 LYS A O 1
ATOM 985 N N . CYS A 1 128 ? -4.087 -0.607 -5.423 1.00 82.62 128 CYS A N 1
ATOM 986 C CA . CYS A 1 128 ? -5.290 -0.554 -4.609 1.00 82.62 128 CYS A CA 1
ATOM 987 C C . CYS A 1 128 ? -6.113 -1.851 -4.820 1.00 82.62 128 CYS A C 1
ATOM 989 O O . CYS A 1 128 ? -6.364 -2.230 -5.968 1.00 82.62 128 CYS A O 1
ATOM 991 N N . PRO A 1 129 ? -6.556 -2.538 -3.749 1.00 80.19 129 PRO A N 1
ATOM 992 C CA . PRO A 1 129 ? -7.323 -3.786 -3.837 1.00 80.19 129 PRO A CA 1
ATOM 993 C C . PRO A 1 129 ? -8.673 -3.618 -4.550 1.00 80.19 129 PRO A C 1
ATOM 995 O O . PRO A 1 129 ? -9.310 -4.593 -4.955 1.00 80.19 129 PRO A O 1
ATOM 998 N N . LYS A 1 130 ? -9.149 -2.380 -4.713 1.00 79.88 130 LYS A N 1
ATOM 999 C CA . LYS A 1 130 ? -10.389 -2.081 -5.426 1.00 79.88 130 LYS A CA 1
ATOM 1000 C C . LYS A 1 130 ? -10.210 -2.308 -6.923 1.00 79.88 130 LYS A C 1
ATOM 1002 O O . LYS A 1 130 ? -9.407 -1.648 -7.569 1.00 79.88 130 LYS A O 1
ATOM 1007 N N . LYS A 1 131 ? -11.032 -3.197 -7.496 1.00 75.62 131 LYS A N 1
ATOM 1008 C CA . LYS A 1 131 ? -10.972 -3.592 -8.918 1.00 75.62 131 LYS A CA 1
ATOM 1009 C C . LYS A 1 131 ? -10.968 -2.404 -9.890 1.00 75.62 131 LYS A C 1
ATOM 1011 O O . LYS A 1 131 ? -10.225 -2.429 -10.867 1.00 75.62 131 LYS A O 1
ATOM 1016 N N . TRP A 1 132 ? -11.794 -1.394 -9.616 1.00 77.00 132 TRP A N 1
ATOM 1017 C CA . TRP A 1 132 ? -11.946 -0.192 -10.440 1.00 77.00 132 TRP A CA 1
ATOM 1018 C C . TRP A 1 132 ? -10.888 0.879 -10.154 1.00 77.00 132 TRP A C 1
ATOM 1020 O O . TRP A 1 132 ? -10.701 1.780 -10.966 1.00 77.00 132 TRP A O 1
ATOM 1030 N N . CYS A 1 133 ? -10.175 0.779 -9.031 1.00 79.50 133 CYS A N 1
ATOM 1031 C CA . CYS A 1 133 ? -9.121 1.717 -8.706 1.00 79.50 133 CYS A CA 1
ATOM 1032 C C . CYS A 1 133 ? -7.824 1.327 -9.421 1.00 79.50 133 CYS A C 1
ATOM 1034 O O . CYS A 1 133 ? -7.374 0.178 -9.399 1.00 79.50 133 CYS A O 1
ATOM 1036 N N . THR A 1 134 ? -7.216 2.306 -10.081 1.00 75.38 134 THR A N 1
ATOM 1037 C CA . THR A 1 134 ? -5.960 2.138 -10.819 1.00 75.38 134 THR A CA 1
ATOM 1038 C C . THR A 1 134 ? -4.771 2.724 -10.076 1.00 75.38 134 THR A C 1
ATOM 1040 O O . THR A 1 134 ? -3.682 2.771 -10.641 1.00 75.38 134 THR A O 1
ATOM 1043 N N . THR A 1 135 ? -4.987 3.202 -8.850 1.00 78.38 135 THR A N 1
ATOM 1044 C CA . THR A 1 135 ? -3.943 3.774 -8.009 1.00 78.38 135 THR A CA 1
ATOM 1045 C C . THR A 1 135 ? -2.957 2.693 -7.608 1.00 78.38 135 THR A C 1
ATOM 1047 O O . THR A 1 135 ? -3.332 1.606 -7.158 1.00 78.38 135 THR A O 1
ATOM 1050 N N . TYR A 1 136 ? -1.691 3.044 -7.748 1.00 76.94 136 TYR A N 1
ATOM 1051 C CA . TYR A 1 136 ? -0.554 2.296 -7.264 1.00 76.94 136 TYR A CA 1
ATOM 1052 C C . TYR A 1 136 ? 0.184 3.189 -6.275 1.00 76.94 136 TYR A C 1
ATOM 1054 O O . TYR A 1 136 ? 0.399 4.364 -6.566 1.00 76.94 136 TYR A O 1
ATOM 1062 N N . ALA A 1 137 ? 0.541 2.645 -5.117 1.00 75.12 137 ALA A N 1
ATOM 1063 C CA . ALA A 1 137 ? 1.341 3.359 -4.133 1.00 75.12 137 ALA A CA 1
ATOM 1064 C C . ALA A 1 137 ? 2.319 2.409 -3.430 1.00 75.12 137 ALA A C 1
ATOM 1066 O O . ALA A 1 137 ? 2.169 1.186 -3.508 1.00 75.12 137 ALA A O 1
ATOM 1067 N N . THR A 1 138 ? 3.320 2.961 -2.746 1.00 75.94 138 THR A N 1
ATOM 1068 C CA . THR A 1 138 ? 4.216 2.169 -1.898 1.00 75.94 138 THR A CA 1
ATOM 1069 C C . THR A 1 138 ? 3.472 1.638 -0.678 1.00 75.94 138 THR A C 1
ATOM 1071 O O . THR A 1 138 ? 2.522 2.247 -0.188 1.00 75.94 138 THR A O 1
ATOM 1074 N N . PHE A 1 139 ? 3.901 0.498 -0.149 1.00 77.94 139 PHE A N 1
ATOM 1075 C CA . PHE A 1 139 ? 3.495 0.089 1.192 1.00 77.94 139 PHE A CA 1
ATOM 1076 C C . PHE A 1 139 ? 4.331 0.841 2.251 1.00 77.94 139 PHE A C 1
ATOM 1078 O O . PHE A 1 139 ? 5.550 0.908 2.086 1.00 77.94 139 PHE A O 1
ATOM 1085 N N . PRO A 1 140 ? 3.738 1.372 3.341 1.00 80.62 140 PRO A N 1
ATOM 1086 C CA . PRO A 1 140 ? 2.321 1.296 3.706 1.00 80.62 140 PRO A CA 1
ATOM 1087 C C . PRO A 1 140 ? 1.438 2.426 3.150 1.00 80.62 140 PRO A C 1
ATOM 1089 O O . PRO A 1 140 ? 0.233 2.370 3.359 1.00 80.62 140 PRO A O 1
ATOM 1092 N N . ALA A 1 141 ? 1.973 3.419 2.433 1.00 81.38 141 ALA A N 1
ATOM 1093 C CA . ALA A 1 141 ? 1.224 4.592 1.949 1.00 81.38 141 ALA A CA 1
ATOM 1094 C C . ALA A 1 141 ? -0.058 4.258 1.151 1.00 81.38 141 ALA A C 1
ATOM 1096 O O . ALA A 1 141 ? -1.053 4.980 1.227 1.00 81.38 141 ALA A O 1
ATOM 1097 N N . ILE A 1 142 ? -0.092 3.127 0.434 1.00 82.00 142 ILE A N 1
ATOM 1098 C CA . ILE A 1 142 ? -1.300 2.626 -0.242 1.00 82.00 142 ILE A CA 1
ATOM 1099 C C . ILE A 1 142 ? -2.493 2.468 0.708 1.00 82.00 142 ILE A C 1
ATOM 1101 O O . ILE A 1 142 ? -3.638 2.630 0.288 1.00 82.00 142 ILE A O 1
ATOM 1105 N N . LEU A 1 143 ? -2.249 2.172 1.985 1.00 85.31 143 LEU A N 1
ATOM 1106 C CA . LEU A 1 143 ? -3.297 1.985 2.980 1.00 85.31 143 LEU A CA 1
ATOM 1107 C C . LEU A 1 143 ? -4.048 3.285 3.278 1.00 85.31 143 LEU A C 1
ATOM 1109 O O . LEU A 1 143 ? -5.244 3.229 3.557 1.00 85.31 143 LEU A O 1
ATOM 1113 N N . ASP A 1 144 ? -3.411 4.450 3.146 1.00 85.75 144 ASP A N 1
ATOM 1114 C CA . ASP A 1 144 ? -4.114 5.731 3.269 1.00 85.75 144 ASP A CA 1
ATOM 1115 C C . ASP A 1 144 ? -5.070 5.956 2.108 1.00 85.75 144 ASP A C 1
ATOM 1117 O O . ASP A 1 144 ? -6.220 6.347 2.308 1.00 85.75 144 ASP A O 1
ATOM 1121 N N . HIS A 1 145 ? -4.645 5.597 0.897 1.00 84.19 145 HIS A N 1
ATOM 1122 C CA . HIS A 1 145 ? -5.548 5.600 -0.242 1.00 84.19 145 HIS A CA 1
ATOM 1123 C C . HIS A 1 145 ? -6.716 4.621 -0.035 1.00 84.19 145 HIS A C 1
ATOM 1125 O O . HIS A 1 145 ? -7.860 4.978 -0.303 1.00 84.19 145 HIS A O 1
ATOM 1131 N N . VAL A 1 146 ? -6.466 3.415 0.487 1.00 84.44 146 VAL A N 1
ATOM 1132 C CA . VAL A 1 146 ? -7.504 2.404 0.779 1.00 84.44 146 VAL A CA 1
ATOM 1133 C C . VAL A 1 146 ? -8.565 2.925 1.752 1.00 84.44 146 VAL A C 1
ATOM 1135 O O . VAL A 1 146 ? -9.744 2.645 1.545 1.00 84.44 146 VAL A O 1
ATOM 1138 N N . LYS A 1 147 ? -8.180 3.708 2.769 1.00 86.12 147 LYS A N 1
ATOM 1139 C CA . LYS A 1 147 ? -9.120 4.323 3.728 1.00 86.12 147 LYS A CA 1
ATOM 1140 C C . LYS A 1 147 ? -10.109 5.275 3.054 1.00 86.12 147 LYS A C 1
ATOM 1142 O O . LYS A 1 147 ? -11.260 5.339 3.471 1.00 86.12 147 LYS A O 1
ATOM 1147 N N . VAL A 1 148 ? -9.666 5.992 2.019 1.00 82.25 148 VAL A N 1
ATOM 1148 C CA . VAL A 1 148 ? -10.471 7.000 1.305 1.00 82.25 148 VAL A CA 1
ATOM 1149 C C . VAL A 1 148 ? -11.188 6.414 0.087 1.00 82.25 148 VAL A C 1
ATOM 1151 O O . VAL A 1 148 ? -12.271 6.862 -0.270 1.00 82.25 148 VAL A O 1
ATOM 1154 N N . CYS A 1 149 ? -10.634 5.375 -0.540 1.00 79.25 149 CYS A N 1
ATOM 1155 C CA . CYS A 1 149 ? -11.160 4.720 -1.746 1.00 79.25 149 CYS A CA 1
ATOM 1156 C C . CYS A 1 149 ? -12.425 3.859 -1.482 1.00 79.25 149 CYS A C 1
ATOM 1158 O O . CYS A 1 149 ? -12.691 2.890 -2.193 1.00 79.25 149 CYS A O 1
ATOM 1160 N N . GLU A 1 150 ? -13.192 4.196 -0.439 1.00 63.59 150 GLU A N 1
ATOM 1161 C CA . GLU A 1 150 ? -14.408 3.529 0.042 1.00 63.59 150 GLU A CA 1
ATOM 1162 C C . GLU A 1 150 ? -14.330 1.996 0.019 1.00 63.59 150 GLU A C 1
ATOM 1164 O O . GLU A 1 150 ? -14.908 1.291 -0.822 1.00 63.59 150 GLU A O 1
ATOM 1169 N N . THR A 1 151 ? -13.636 1.420 1.000 1.00 61.78 151 THR A N 1
ATOM 1170 C CA . THR A 1 151 ? -13.693 -0.019 1.252 1.00 61.78 151 THR A CA 1
ATOM 1171 C C . THR A 1 151 ? -14.888 -0.387 2.127 1.00 61.78 151 THR A C 1
ATOM 1173 O O . THR A 1 151 ? -14.795 -0.523 3.339 1.00 61.78 151 THR A O 1
ATOM 1176 N N . THR A 1 152 ? -16.032 -0.652 1.484 1.00 63.47 152 THR A N 1
ATOM 1177 C CA . THR A 1 152 ? -17.185 -1.320 2.129 1.00 63.47 152 THR A CA 1
ATOM 1178 C C . THR A 1 152 ? -16.849 -2.688 2.737 1.00 63.47 152 THR A C 1
ATOM 1180 O O . THR A 1 152 ? -17.639 -3.222 3.508 1.00 63.47 152 THR A O 1
ATOM 1183 N N . SER A 1 153 ? -15.701 -3.269 2.387 1.00 74.19 153 SER A N 1
ATOM 1184 C CA . SER A 1 153 ? -15.223 -4.556 2.885 1.00 74.19 153 SER A CA 1
ATOM 1185 C C . SER A 1 153 ? -13.916 -4.355 3.640 1.00 74.19 153 SER A C 1
ATOM 1187 O O . SER A 1 153 ? -13.063 -3.589 3.189 1.00 74.19 153 SER A O 1
ATOM 1189 N N . ALA A 1 154 ? -13.762 -5.059 4.758 1.00 82.62 154 ALA A N 1
ATOM 1190 C CA . ALA A 1 154 ? -12.513 -5.083 5.503 1.00 82.62 154 ALA A CA 1
ATOM 1191 C C . ALA A 1 154 ? -11.368 -5.608 4.622 1.00 82.62 154 ALA A C 1
ATOM 1193 O O . ALA A 1 154 ? -11.540 -6.546 3.839 1.00 82.62 154 ALA A O 1
ATOM 1194 N N . LEU A 1 155 ? -10.200 -4.985 4.749 1.00 85.50 155 LEU A N 1
ATOM 1195 C CA . LEU A 1 155 ? -8.963 -5.441 4.137 1.00 85.50 155 LEU A CA 1
ATOM 1196 C C . LEU A 1 155 ? -8.591 -6.808 4.719 1.00 85.50 155 LEU A C 1
ATOM 1198 O O . LEU A 1 155 ? -8.510 -6.960 5.937 1.00 85.50 155 LEU A O 1
ATOM 1202 N N . THR A 1 156 ? -8.348 -7.787 3.856 1.00 80.56 156 THR A N 1
ATOM 1203 C CA . THR A 1 156 ? -7.782 -9.082 4.242 1.00 80.56 156 THR A CA 1
ATOM 1204 C C . THR A 1 156 ? -6.284 -9.104 3.944 1.00 80.56 156 THR A C 1
ATOM 1206 O O . THR A 1 156 ? -5.791 -8.299 3.151 1.00 80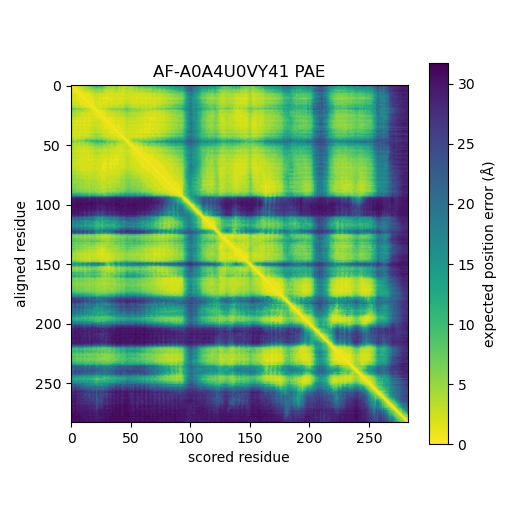.56 156 THR A O 1
ATOM 1209 N N . GLU A 1 157 ? -5.560 -10.063 4.519 1.00 73.19 157 GLU A N 1
ATOM 1210 C CA . GLU A 1 157 ? -4.141 -10.322 4.209 1.00 73.19 157 GLU A CA 1
ATOM 1211 C C . GLU A 1 157 ? -3.882 -10.579 2.711 1.00 73.19 157 GLU A C 1
ATOM 1213 O O . GLU A 1 157 ? -2.769 -10.400 2.212 1.00 73.19 157 GLU A O 1
ATOM 1218 N N . ASP A 1 158 ? -4.929 -10.949 1.971 1.00 72.25 158 ASP A N 1
ATOM 1219 C CA . ASP A 1 158 ? -4.868 -11.251 0.545 1.00 72.25 158 ASP A CA 1
ATOM 1220 C C . ASP A 1 158 ? -5.174 -10.054 -0.354 1.00 72.25 158 ASP A C 1
ATOM 1222 O O . ASP A 1 158 ? -4.890 -10.091 -1.554 1.00 72.25 158 ASP A O 1
ATOM 1226 N N . ALA A 1 159 ? -5.754 -8.994 0.211 1.00 75.50 159 ALA A N 1
ATOM 1227 C CA . ALA A 1 159 ? -6.210 -7.843 -0.552 1.00 75.50 159 ALA A CA 1
ATOM 1228 C C . ALA A 1 159 ? -5.036 -7.091 -1.198 1.00 75.50 159 ALA A C 1
ATOM 1230 O O . ALA A 1 159 ? -5.142 -6.629 -2.334 1.00 75.50 159 ALA A O 1
ATOM 1231 N N . LEU A 1 160 ? -3.900 -7.002 -0.502 1.00 75.62 160 LEU A N 1
ATOM 1232 C CA . LEU A 1 160 ? -2.690 -6.364 -1.012 1.00 75.62 160 LEU A CA 1
ATOM 1233 C C . LEU A 1 160 ? -1.749 -7.426 -1.574 1.00 75.62 160 LEU A C 1
ATOM 1235 O O . LEU A 1 160 ? -1.127 -8.184 -0.832 1.00 75.62 160 LEU A O 1
ATOM 1239 N N . SER A 1 161 ? -1.637 -7.490 -2.898 1.00 72.75 161 SER A N 1
ATOM 1240 C CA . SER A 1 161 ? -0.753 -8.446 -3.560 1.00 72.75 161 SER A CA 1
ATOM 1241 C C . SER A 1 161 ? 0.084 -7.804 -4.657 1.00 72.75 161 SER A C 1
ATOM 1243 O O . SER A 1 161 ? -0.297 -6.804 -5.271 1.00 72.75 161 SER A O 1
ATOM 1245 N N . THR A 1 162 ? 1.239 -8.422 -4.877 1.00 79.25 162 THR A N 1
ATOM 1246 C CA . THR A 1 162 ? 2.185 -8.095 -5.938 1.00 79.25 162 THR A CA 1
ATOM 1247 C C . THR A 1 162 ? 2.326 -9.323 -6.829 1.00 79.25 162 THR A C 1
ATOM 1249 O O . THR A 1 162 ? 2.340 -10.452 -6.340 1.00 79.25 162 THR A O 1
ATOM 1252 N N . THR A 1 163 ? 2.413 -9.109 -8.135 1.00 81.81 163 THR A N 1
ATOM 1253 C CA . THR A 1 163 ? 2.572 -10.147 -9.159 1.00 81.81 163 THR A CA 1
ATOM 1254 C C . THR A 1 163 ? 3.980 -10.108 -9.765 1.00 81.81 163 THR A C 1
ATOM 1256 O O . THR A 1 163 ? 4.642 -9.068 -9.702 1.00 81.81 163 THR A O 1
ATOM 1259 N N . PRO A 1 164 ? 4.445 -11.202 -10.396 1.00 80.38 164 PRO A N 1
ATOM 1260 C CA . PRO A 1 164 ? 5.717 -11.216 -11.124 1.00 80.38 164 PRO A CA 1
ATOM 1261 C C . PRO A 1 164 ? 5.824 -10.099 -12.173 1.00 80.38 164 PRO A C 1
ATOM 1263 O O . PRO A 1 164 ? 6.829 -9.395 -12.221 1.00 80.38 164 PRO A O 1
ATOM 1266 N N . ALA A 1 165 ? 4.755 -9.867 -12.943 1.00 83.19 165 ALA A N 1
ATOM 1267 C CA . ALA A 1 165 ? 4.703 -8.811 -13.956 1.00 83.19 165 ALA A CA 1
ATOM 1268 C C . ALA A 1 165 ? 4.834 -7.403 -13.354 1.00 83.19 165 ALA A C 1
ATOM 1270 O O . ALA A 1 165 ? 5.500 -6.546 -13.930 1.00 83.19 165 ALA A O 1
ATOM 1271 N N . GLN A 1 166 ? 4.251 -7.162 -12.170 1.00 83.44 166 GLN A N 1
ATOM 1272 C CA . GLN A 1 166 ? 4.454 -5.905 -11.440 1.00 83.44 166 GLN A CA 1
ATOM 1273 C C . GLN A 1 166 ? 5.924 -5.706 -11.072 1.00 83.44 166 GLN A C 1
ATOM 1275 O O . GLN A 1 166 ? 6.445 -4.612 -11.257 1.00 83.44 166 GLN A O 1
ATOM 1280 N N . ILE A 1 167 ? 6.603 -6.747 -10.586 1.00 80.00 167 ILE A N 1
ATOM 1281 C CA . ILE A 1 167 ? 8.024 -6.652 -10.230 1.00 80.00 167 ILE A CA 1
ATOM 1282 C C . ILE A 1 167 ? 8.880 -6.369 -11.466 1.00 80.00 167 ILE A C 1
ATOM 1284 O O . ILE A 1 167 ? 9.735 -5.486 -11.422 1.00 80.00 167 ILE A O 1
ATOM 1288 N N . ALA A 1 168 ? 8.626 -7.072 -12.569 1.00 81.00 168 ALA A N 1
ATOM 1289 C CA . ALA A 1 168 ? 9.352 -6.872 -13.818 1.00 81.00 168 ALA A CA 1
ATOM 1290 C C . ALA A 1 168 ? 9.166 -5.445 -14.366 1.00 81.00 168 ALA A C 1
ATOM 1292 O O . ALA A 1 168 ? 10.143 -4.781 -14.706 1.00 81.00 168 ALA A O 1
ATOM 1293 N N . ALA A 1 169 ? 7.931 -4.930 -14.372 1.00 83.25 169 ALA A N 1
ATOM 1294 C CA . ALA A 1 169 ? 7.641 -3.576 -14.841 1.00 83.25 169 ALA A CA 1
ATOM 1295 C C . ALA A 1 169 ? 8.325 -2.503 -13.981 1.00 83.25 169 ALA A C 1
ATOM 1297 O O . ALA A 1 169 ? 8.823 -1.509 -14.503 1.00 83.25 169 ALA A O 1
ATOM 1298 N N . VAL A 1 170 ? 8.388 -2.705 -12.662 1.00 80.75 170 VAL A N 1
ATOM 1299 C CA . VAL A 1 170 ? 9.079 -1.783 -11.748 1.00 80.75 170 VAL A CA 1
ATOM 1300 C C . VAL A 1 170 ? 10.578 -1.783 -12.002 1.00 80.75 170 VAL A C 1
ATOM 1302 O O . VAL A 1 170 ? 11.152 -0.707 -12.148 1.00 80.75 170 VAL A O 1
ATOM 1305 N N . ARG A 1 171 ? 11.200 -2.965 -12.105 1.00 79.44 171 ARG A N 1
ATOM 1306 C CA . ARG A 1 171 ? 12.624 -3.083 -12.452 1.00 79.44 171 ARG A CA 1
ATOM 1307 C C . ARG A 1 171 ? 12.939 -2.364 -13.755 1.00 79.44 171 ARG A C 1
ATOM 1309 O O . ARG A 1 171 ? 13.897 -1.606 -13.802 1.00 79.44 171 ARG A O 1
ATOM 1316 N N . HIS A 1 172 ? 12.086 -2.527 -14.763 1.00 81.31 172 HIS A N 1
ATOM 1317 C CA . HIS A 1 172 ? 12.231 -1.860 -16.055 1.00 81.31 172 HIS A CA 1
ATOM 1318 C C . HIS A 1 172 ? 12.176 -0.325 -15.956 1.00 81.31 172 HIS A C 1
ATOM 1320 O O . HIS A 1 172 ? 12.986 0.372 -16.572 1.00 81.31 172 HIS A O 1
ATOM 1326 N N . ILE A 1 173 ? 11.259 0.223 -15.148 1.00 80.44 173 ILE A N 1
ATOM 1327 C CA . ILE A 1 173 ? 11.170 1.674 -14.901 1.00 80.44 173 ILE A CA 1
ATOM 1328 C C . ILE A 1 173 ? 12.403 2.180 -14.141 1.00 80.44 173 ILE A C 1
ATOM 1330 O O . ILE A 1 173 ? 12.974 3.199 -14.531 1.00 80.44 173 ILE A O 1
ATOM 1334 N N . VAL A 1 174 ? 12.817 1.472 -13.083 1.00 76.94 174 VAL A N 1
ATOM 1335 C CA . VAL A 1 174 ? 14.014 1.805 -12.294 1.00 76.94 174 VAL A CA 1
ATOM 1336 C C . VAL A 1 174 ? 15.239 1.807 -13.197 1.00 76.94 174 VAL A C 1
ATOM 1338 O O . VAL A 1 174 ? 15.901 2.830 -13.288 1.00 76.94 174 VAL A O 1
ATOM 1341 N N . GLU A 1 175 ? 15.489 0.730 -13.943 1.00 77.06 175 GLU A N 1
ATOM 1342 C CA . GLU A 1 175 ? 16.640 0.611 -14.844 1.00 77.06 175 GLU A CA 1
ATOM 1343 C C . GLU A 1 175 ? 16.676 1.745 -15.880 1.00 77.06 175 GLU A C 1
ATOM 1345 O O . GLU A 1 175 ? 17.732 2.318 -16.159 1.00 77.06 175 GLU A O 1
ATOM 1350 N N . SER A 1 176 ? 15.513 2.117 -16.421 1.00 75.69 176 SER A N 1
ATOM 1351 C CA . SER A 1 176 ? 15.392 3.233 -17.366 1.00 75.69 176 SER A CA 1
ATOM 1352 C C . SER A 1 176 ? 15.768 4.582 -16.741 1.00 75.69 176 SER A C 1
ATOM 1354 O O . SER A 1 176 ? 16.340 5.433 -17.425 1.00 75.69 176 SER A O 1
ATOM 1356 N N . ALA A 1 177 ? 15.488 4.778 -15.449 1.00 73.06 177 ALA A N 1
ATOM 1357 C CA . ALA A 1 177 ? 15.890 5.967 -14.702 1.00 73.06 177 ALA A CA 1
ATOM 1358 C C . ALA A 1 177 ? 17.369 5.910 -14.269 1.00 73.06 177 ALA A C 1
ATOM 1360 O O . ALA A 1 177 ? 18.091 6.893 -14.437 1.00 73.06 177 ALA A O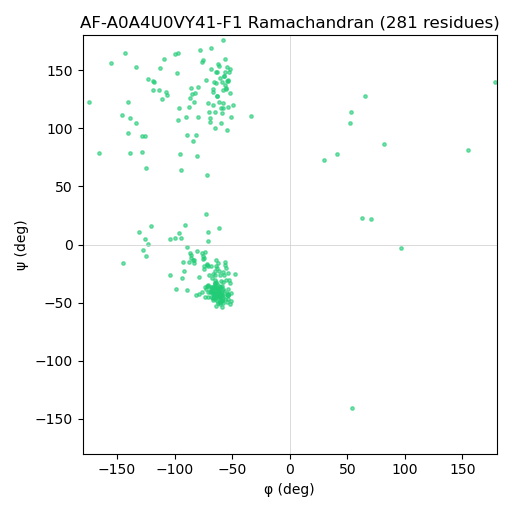 1
ATOM 1361 N N . SER A 1 178 ? 17.849 4.756 -13.789 1.00 63.75 178 SER A N 1
ATOM 1362 C CA . SER A 1 178 ? 19.220 4.555 -13.293 1.00 63.75 178 SER A CA 1
ATOM 1363 C C . SER A 1 178 ? 20.280 4.707 -14.378 1.00 63.75 178 SER A C 1
ATOM 1365 O O . SER A 1 178 ? 21.373 5.198 -14.116 1.00 63.75 178 SER A O 1
ATOM 1367 N N . LYS A 1 179 ? 19.944 4.382 -15.634 1.00 58.59 179 LYS A N 1
ATOM 1368 C CA . LYS A 1 179 ? 20.792 4.686 -16.803 1.00 58.59 179 LYS A CA 1
ATOM 1369 C C . LYS A 1 179 ? 21.130 6.178 -16.938 1.00 58.59 179 LYS A C 1
ATOM 1371 O O . LYS A 1 179 ? 22.053 6.514 -17.674 1.00 58.59 179 LYS A O 1
ATOM 1376 N N . LYS A 1 180 ? 20.382 7.067 -16.275 1.00 55.38 180 LYS A N 1
ATOM 1377 C CA . LYS A 1 180 ? 20.548 8.526 -16.344 1.00 55.38 180 LYS A CA 1
ATOM 1378 C C . LYS A 1 180 ? 20.740 9.204 -14.977 1.00 55.38 180 LYS A C 1
ATOM 1380 O O . LYS A 1 180 ? 21.059 10.388 -14.957 1.00 55.38 180 LYS A O 1
ATOM 1385 N N . VAL A 1 181 ? 20.553 8.491 -13.860 1.00 51.22 181 VAL A N 1
ATOM 1386 C CA . VAL A 1 181 ? 20.682 9.004 -12.481 1.00 51.22 181 VAL A CA 1
ATOM 1387 C C . VAL A 1 181 ? 21.353 7.936 -11.614 1.00 51.22 181 VAL A C 1
ATOM 1389 O O . VAL A 1 181 ? 20.840 6.826 -11.511 1.00 51.22 181 VAL A O 1
ATOM 1392 N N . SER A 1 182 ? 22.483 8.262 -10.984 1.00 45.88 182 SER A N 1
ATOM 1393 C CA . SER A 1 182 ? 23.373 7.314 -10.286 1.00 45.88 182 SER A CA 1
ATOM 1394 C C . SER A 1 182 ? 22.734 6.563 -9.112 1.00 45.88 182 SER A C 1
ATOM 1396 O O . SER A 1 182 ? 23.183 5.469 -8.781 1.00 45.88 182 SER A O 1
ATOM 1398 N N . GLU A 1 183 ? 21.665 7.096 -8.518 1.00 50.19 183 GLU A N 1
ATOM 1399 C CA . GLU A 1 183 ? 20.927 6.457 -7.428 1.00 50.19 183 GLU A CA 1
ATOM 1400 C C . GLU A 1 183 ? 19.423 6.640 -7.637 1.00 50.19 183 GLU A C 1
ATOM 1402 O O . GLU A 1 183 ? 18.877 7.734 -7.503 1.00 50.19 183 GLU A O 1
ATOM 1407 N N . THR A 1 184 ? 18.713 5.568 -7.985 1.00 51.59 184 THR A N 1
ATOM 1408 C CA . THR A 1 184 ? 17.250 5.611 -8.119 1.00 51.59 184 THR A CA 1
ATOM 1409 C C . THR A 1 184 ? 16.614 4.486 -7.318 1.00 51.59 184 THR A C 1
ATOM 1411 O O . THR A 1 184 ? 16.435 3.371 -7.790 1.00 51.59 184 THR A O 1
ATOM 1414 N N . SER A 1 185 ? 16.248 4.801 -6.074 1.00 55.28 185 SER A N 1
ATOM 1415 C CA . SER A 1 185 ? 15.224 4.042 -5.346 1.00 55.28 185 SER A CA 1
ATOM 1416 C C . SER A 1 185 ? 13.839 4.416 -5.885 1.00 55.28 185 SER A C 1
ATOM 1418 O O . SER A 1 185 ? 13.687 5.515 -6.424 1.00 55.28 185 SER A O 1
ATOM 1420 N N . THR A 1 186 ? 12.788 3.597 -5.719 1.00 51.16 186 THR A N 1
ATOM 1421 C CA . THR A 1 186 ? 11.463 4.067 -6.177 1.00 51.16 186 THR A CA 1
ATOM 1422 C C . THR A 1 186 ? 10.902 5.223 -5.341 1.00 51.16 186 THR A C 1
ATOM 1424 O O . THR A 1 186 ? 10.103 5.994 -5.860 1.00 51.16 186 THR A O 1
ATOM 1427 N N . ALA A 1 187 ? 11.398 5.460 -4.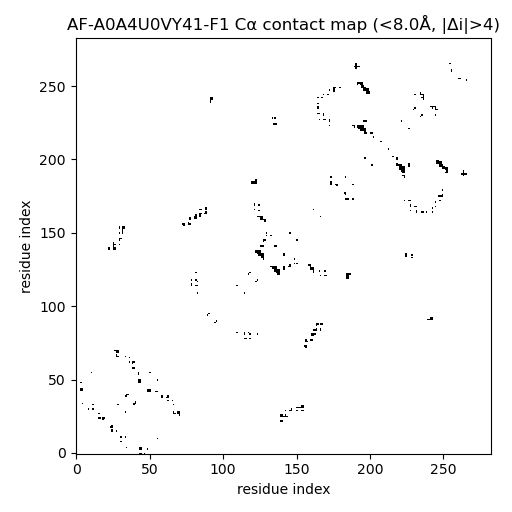118 1.00 51.06 187 ALA A N 1
ATOM 1428 C CA . ALA A 1 187 ? 11.121 6.698 -3.381 1.00 51.06 187 ALA A CA 1
ATOM 1429 C C . ALA A 1 187 ? 11.666 7.930 -4.131 1.00 51.06 187 ALA A C 1
ATOM 1431 O O . ALA A 1 187 ? 10.960 8.928 -4.278 1.00 51.06 187 ALA A O 1
ATOM 1432 N N . SER A 1 188 ? 12.861 7.810 -4.721 1.00 59.34 188 SER A N 1
ATOM 1433 C CA . SER A 1 188 ? 13.422 8.796 -5.654 1.00 59.34 188 SER A CA 1
ATOM 1434 C C . SER A 1 188 ? 12.598 8.915 -6.946 1.00 59.34 188 SER A C 1
ATOM 1436 O O . SER A 1 188 ? 12.641 9.956 -7.588 1.00 59.34 188 SER A O 1
ATOM 1438 N N . LEU A 1 189 ? 11.807 7.901 -7.330 1.00 58.88 189 LEU A N 1
ATOM 1439 C CA . LEU A 1 189 ? 10.948 7.957 -8.523 1.00 58.88 189 LEU A CA 1
ATOM 1440 C C . LEU A 1 189 ? 9.644 8.741 -8.310 1.00 58.88 189 LEU A C 1
ATOM 1442 O O . LEU A 1 189 ? 9.139 9.325 -9.266 1.00 58.88 189 LEU A O 1
ATOM 1446 N N . TYR A 1 190 ? 9.105 8.814 -7.088 1.00 58.59 190 TYR A N 1
ATOM 1447 C CA . TYR A 1 190 ? 7.961 9.697 -6.792 1.00 58.59 190 TYR A CA 1
ATOM 1448 C C . TYR A 1 190 ? 8.344 11.172 -6.874 1.00 58.59 190 TYR A C 1
ATOM 1450 O O . TYR A 1 190 ? 7.597 11.983 -7.420 1.00 58.59 190 TYR A O 1
ATOM 1458 N N . ALA A 1 191 ? 9.537 11.495 -6.377 1.00 59.34 191 ALA A N 1
ATOM 1459 C CA . ALA A 1 191 ? 10.155 12.813 -6.456 1.00 59.34 191 ALA A CA 1
ATOM 1460 C C . ALA A 1 191 ? 10.315 13.329 -7.899 1.00 59.34 191 ALA A C 1
ATOM 1462 O O . ALA A 1 191 ? 10.328 14.537 -8.130 1.00 59.34 191 ALA A O 1
ATOM 1463 N N . LEU A 1 192 ? 10.404 12.422 -8.878 1.00 62.12 192 LEU A N 1
ATOM 1464 C CA . LEU A 1 192 ? 10.585 12.762 -10.292 1.00 62.12 192 LEU A CA 1
ATOM 1465 C C . LEU A 1 192 ? 9.317 13.291 -10.967 1.00 62.12 192 LEU A C 1
ATOM 1467 O O . LEU A 1 192 ? 9.400 13.804 -12.079 1.00 62.12 192 LEU A O 1
ATOM 1471 N N . GLY A 1 193 ? 8.141 13.176 -10.348 1.00 65.88 193 GLY A N 1
ATOM 1472 C CA . GLY A 1 193 ? 6.896 13.597 -10.988 1.00 65.88 193 GLY A CA 1
ATOM 1473 C C . GLY A 1 193 ? 6.700 12.936 -12.361 1.00 65.88 193 GLY A C 1
ATOM 1474 O O . GLY A 1 193 ? 6.991 11.755 -12.546 1.00 65.88 193 GLY A O 1
ATOM 1475 N N . ARG A 1 194 ? 6.183 13.691 -13.338 1.00 72.19 194 ARG A N 1
ATOM 1476 C CA . ARG A 1 194 ? 5.924 13.198 -14.701 1.00 72.19 194 ARG A CA 1
ATOM 1477 C C . ARG A 1 194 ? 7.201 13.204 -15.542 1.00 72.19 194 ARG A C 1
ATOM 1479 O O . ARG A 1 194 ? 7.511 14.215 -16.162 1.00 72.19 194 ARG A O 1
ATOM 1486 N N . ALA A 1 195 ? 7.898 12.072 -15.583 1.00 75.06 195 ALA A N 1
ATOM 1487 C CA . ALA A 1 195 ? 9.217 11.961 -16.212 1.00 75.06 195 ALA A CA 1
ATOM 1488 C C . ALA A 1 195 ? 9.348 10.822 -17.240 1.00 75.06 195 ALA A C 1
ATOM 1490 O O . ALA A 1 195 ? 10.396 10.696 -17.873 1.00 75.06 195 ALA A O 1
ATOM 1491 N N . PHE A 1 196 ? 8.318 9.984 -17.410 1.00 79.25 196 PHE A N 1
ATOM 1492 C CA . PHE A 1 196 ? 8.404 8.760 -18.214 1.00 79.25 196 PHE A CA 1
ATOM 1493 C C . PHE A 1 196 ? 7.525 8.813 -19.464 1.00 79.25 196 PHE A C 1
ATOM 1495 O O . PHE A 1 196 ? 6.331 9.105 -19.382 1.00 79.25 196 PHE A O 1
ATOM 1502 N N . LEU A 1 197 ? 8.087 8.427 -20.607 1.00 84.06 197 LEU A N 1
ATOM 1503 C CA . LEU A 1 197 ? 7.382 8.222 -21.874 1.00 84.06 197 LEU A CA 1
ATOM 1504 C C . LEU A 1 197 ? 7.612 6.793 -22.378 1.00 84.06 197 LEU A C 1
ATOM 1506 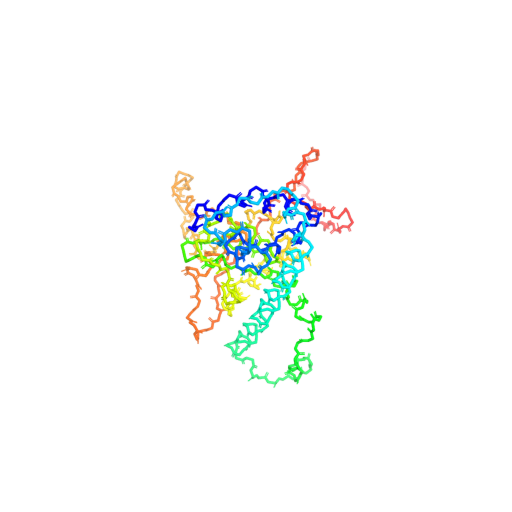O O . LEU A 1 197 ? 8.694 6.235 -22.211 1.00 84.06 197 LEU A O 1
ATOM 1510 N N . CYS A 1 198 ? 6.580 6.194 -22.971 1.00 83.94 198 CYS A N 1
ATOM 1511 C CA . CYS A 1 198 ? 6.647 4.861 -23.574 1.00 83.94 198 CYS A CA 1
ATOM 1512 C C . CYS A 1 198 ? 6.905 5.004 -25.076 1.00 83.94 198 CYS A C 1
ATOM 1514 O O . CYS A 1 198 ? 6.052 5.560 -25.773 1.00 83.94 198 CYS A O 1
ATOM 1516 N N . SER A 1 199 ? 8.040 4.486 -25.561 1.00 79.44 199 SER A N 1
ATOM 1517 C CA . SER A 1 199 ? 8.479 4.639 -26.958 1.00 79.44 199 SER A CA 1
ATOM 1518 C C . SER A 1 199 ? 7.489 4.062 -27.966 1.00 79.44 199 SER A C 1
ATOM 1520 O O . SER A 1 199 ? 7.275 4.622 -29.034 1.00 79.44 199 SER A O 1
ATOM 1522 N N . ASP A 1 200 ? 6.843 2.950 -27.623 1.00 77.50 200 ASP A N 1
ATOM 1523 C CA . ASP A 1 200 ? 5.931 2.249 -28.534 1.00 77.50 200 ASP A CA 1
ATOM 1524 C C . ASP A 1 200 ? 4.590 2.972 -28.690 1.00 77.50 200 ASP A C 1
ATOM 1526 O O . ASP A 1 200 ? 3.859 2.741 -29.653 1.00 77.50 200 ASP A O 1
ATOM 1530 N N . CYS A 1 201 ? 4.285 3.864 -27.748 1.00 75.00 201 CYS A N 1
ATOM 1531 C CA . CYS A 1 201 ? 3.111 4.726 -27.762 1.00 75.00 201 CYS A CA 1
ATOM 1532 C C . CYS A 1 201 ? 3.433 6.146 -28.256 1.00 75.00 201 CYS A C 1
ATOM 1534 O O . CYS A 1 201 ? 2.560 7.017 -28.211 1.00 75.00 201 CYS A O 1
ATOM 1536 N N . GLU A 1 202 ? 4.665 6.408 -28.709 1.00 64.50 202 GLU A N 1
ATOM 1537 C CA . GLU A 1 202 ? 4.995 7.659 -29.386 1.00 64.50 202 GLU A CA 1
ATOM 1538 C C . GLU A 1 202 ? 4.386 7.691 -30.795 1.00 64.50 202 GLU A C 1
ATOM 1540 O O . GLU A 1 202 ? 4.356 6.672 -31.497 1.00 64.50 202 GLU A O 1
ATOM 1545 N N . PRO A 1 203 ? 3.893 8.856 -31.250 1.00 54.03 203 PRO A N 1
ATOM 1546 C CA . PRO A 1 203 ? 3.436 9.006 -32.622 1.00 54.03 203 PRO A CA 1
ATOM 1547 C C . PRO A 1 203 ? 4.593 8.720 -33.587 1.00 54.03 203 PRO A C 1
ATOM 1549 O O . PRO A 1 203 ? 5.577 9.453 -33.626 1.00 54.03 203 PRO A O 1
ATOM 1552 N N . LYS A 1 204 ? 4.471 7.682 -34.420 1.00 52.09 204 LYS A N 1
ATOM 1553 C CA . LYS A 1 204 ? 5.528 7.252 -35.360 1.00 52.09 204 LYS A CA 1
ATOM 1554 C C . LYS A 1 204 ? 5.765 8.203 -36.553 1.00 52.09 204 LYS A C 1
ATOM 1556 O O . LYS A 1 204 ? 6.464 7.822 -37.485 1.00 52.09 204 LYS A O 1
ATOM 1561 N N . ASN A 1 205 ? 5.190 9.411 -36.565 1.00 46.66 205 ASN A N 1
ATOM 1562 C CA . ASN A 1 205 ? 5.240 10.327 -37.712 1.00 46.66 205 ASN A CA 1
ATOM 1563 C C . ASN A 1 205 ? 5.773 11.727 -37.341 1.00 46.66 205 ASN A C 1
ATOM 1565 O O . ASN A 1 205 ? 4.988 12.609 -36.993 1.00 46.66 205 ASN A O 1
ATOM 1569 N N . PRO A 1 206 ? 7.088 11.978 -37.489 1.00 46.41 206 PRO A N 1
ATOM 1570 C CA . PRO A 1 206 ? 7.686 13.300 -37.277 1.00 46.41 206 PRO A CA 1
ATOM 1571 C C . PRO A 1 206 ? 7.385 14.315 -38.402 1.00 46.41 206 PRO A C 1
ATOM 1573 O O . PRO A 1 206 ? 7.725 15.486 -38.272 1.00 46.41 206 PRO A O 1
ATOM 1576 N N . LEU A 1 207 ? 6.750 13.895 -39.506 1.00 46.62 207 LEU A N 1
ATOM 1577 C CA . LEU A 1 207 ? 6.517 14.721 -40.705 1.00 46.62 207 LEU A CA 1
ATOM 1578 C C . LEU A 1 207 ? 5.249 15.586 -40.667 1.00 46.62 207 LEU A C 1
ATOM 1580 O O . LEU A 1 207 ? 5.027 16.397 -41.564 1.00 46.62 207 LEU A O 1
ATOM 1584 N N . LEU A 1 208 ? 4.400 15.432 -39.654 1.00 43.66 208 LEU A N 1
ATOM 1585 C CA . LEU A 1 208 ? 3.226 16.280 -39.497 1.00 43.66 208 LEU A CA 1
ATOM 1586 C C . LEU A 1 208 ? 3.642 17.479 -38.641 1.00 43.66 208 LEU A C 1
ATOM 1588 O O . LEU A 1 208 ? 3.967 17.308 -37.473 1.00 43.66 208 LEU A O 1
ATOM 1592 N N . GLY A 1 209 ? 3.712 18.671 -39.240 1.00 40.16 209 GLY A N 1
ATOM 1593 C CA . GLY A 1 209 ? 4.221 19.888 -38.595 1.00 40.16 209 GLY A CA 1
ATOM 1594 C C . GLY A 1 209 ? 3.482 20.298 -37.310 1.00 40.16 209 GLY A C 1
ATOM 1595 O O . GLY A 1 209 ? 2.473 19.704 -36.933 1.00 40.16 209 GLY A O 1
ATOM 1596 N N . ALA A 1 210 ? 3.969 21.360 -36.658 1.00 40.28 210 ALA A N 1
ATOM 1597 C CA . ALA A 1 210 ? 3.589 21.803 -35.305 1.00 40.28 210 ALA A CA 1
ATOM 1598 C C . ALA A 1 210 ? 2.071 21.874 -35.000 1.00 40.28 210 ALA A C 1
ATOM 1600 O O . ALA A 1 210 ? 1.670 21.722 -33.848 1.00 40.28 210 ALA A O 1
ATOM 1601 N N . ALA A 1 211 ? 1.207 22.043 -36.007 1.00 39.84 211 ALA A N 1
ATOM 1602 C CA . ALA A 1 211 ? -0.248 22.017 -35.839 1.00 39.84 211 ALA A CA 1
ATOM 1603 C C . ALA A 1 211 ? -0.814 20.612 -35.528 1.00 39.84 211 ALA A C 1
ATOM 1605 O O . ALA A 1 211 ? -1.735 20.491 -34.722 1.00 39.84 211 ALA A O 1
ATOM 1606 N N . ALA A 1 212 ? -0.242 19.538 -36.085 1.00 37.88 212 ALA A N 1
ATOM 1607 C CA . ALA A 1 212 ? -0.659 18.158 -35.803 1.00 37.88 212 ALA A CA 1
ATOM 1608 C C . ALA A 1 212 ? -0.204 17.662 -34.418 1.00 37.88 212 ALA A C 1
ATOM 1610 O O . ALA A 1 212 ? -0.799 16.749 -33.849 1.00 37.88 212 ALA A O 1
ATOM 1611 N N . TRP A 1 213 ? 0.818 18.295 -33.839 1.00 36.44 213 TRP A N 1
ATOM 1612 C CA . TRP A 1 213 ? 1.341 17.958 -32.511 1.00 36.44 213 TRP A CA 1
ATOM 1613 C C . TRP A 1 213 ? 0.364 18.348 -31.397 1.00 36.44 213 TRP A C 1
ATOM 1615 O O . TRP A 1 213 ? 0.334 17.710 -30.349 1.00 36.44 213 TRP A O 1
ATOM 1625 N N . SER A 1 214 ? -0.492 19.347 -31.642 1.00 39.00 214 SER A N 1
ATOM 1626 C CA . SER A 1 214 ? -1.551 19.740 -30.703 1.00 39.00 214 SER A CA 1
ATOM 1627 C C . SER A 1 214 ? -2.612 18.644 -30.510 1.00 39.00 214 SER A C 1
ATOM 1629 O O . SER A 1 214 ? -3.113 18.458 -29.401 1.00 39.00 214 SER A O 1
ATOM 1631 N N . SER A 1 215 ? -2.894 17.863 -31.561 1.00 37.12 215 SER A N 1
ATOM 1632 C CA . SER A 1 215 ? -3.851 16.745 -31.555 1.00 37.12 215 SER A CA 1
ATOM 1633 C C . SER A 1 215 ? -3.199 15.391 -31.228 1.00 37.12 215 SER A C 1
ATOM 1635 O O . SER A 1 215 ? -3.878 14.507 -30.714 1.00 37.12 215 SER A O 1
ATOM 1637 N N . TYR A 1 216 ? -1.881 15.252 -31.436 1.00 38.41 216 TYR A N 1
ATOM 1638 C CA . TYR A 1 216 ? -1.046 14.109 -31.016 1.00 38.41 216 TYR A CA 1
ATOM 1639 C C . TYR A 1 216 ? -0.413 14.264 -29.621 1.00 38.41 216 TYR A C 1
ATOM 1641 O O . TYR A 1 216 ? 0.461 13.490 -29.230 1.00 38.41 216 TYR A O 1
ATOM 1649 N N . SER A 1 217 ? -0.922 15.195 -28.814 1.00 43.53 217 SER A N 1
ATOM 1650 C CA . SER A 1 217 ? -0.667 15.323 -27.371 1.00 43.53 217 SER A CA 1
ATOM 1651 C C . SER A 1 217 ? -1.117 14.097 -26.540 1.00 43.53 217 SER A C 1
ATOM 1653 O O . SER A 1 217 ? -1.189 14.154 -25.313 1.00 43.53 217 SER A O 1
ATOM 1655 N N . SER A 1 218 ? -1.405 12.962 -27.187 1.00 49.56 218 SER A N 1
ATOM 1656 C CA . SER A 1 218 ? -2.029 11.758 -26.637 1.00 49.56 218 SER A CA 1
ATOM 1657 C C . SER A 1 218 ? -1.109 10.878 -25.787 1.00 49.56 218 SER A C 1
ATOM 1659 O O . SER A 1 218 ? -1.601 9.947 -25.148 1.00 49.56 218 SER A O 1
ATOM 1661 N N . ASN A 1 219 ? 0.198 11.157 -25.725 1.00 62.31 219 ASN A N 1
ATOM 1662 C CA . ASN A 1 219 ? 1.114 10.450 -24.826 1.00 62.31 219 ASN A CA 1
ATOM 1663 C C . ASN A 1 219 ? 1.886 11.425 -23.919 1.00 62.31 219 ASN A C 1
ATOM 1665 O O . ASN A 1 219 ? 3.097 11.578 -24.064 1.00 62.31 219 ASN A O 1
ATOM 1669 N N . PRO A 1 220 ? 1.194 12.128 -23.000 1.00 68.62 220 PRO A N 1
ATOM 1670 C CA . PRO A 1 220 ? 1.861 13.013 -22.058 1.00 68.62 220 PRO A CA 1
ATOM 1671 C C . PRO A 1 220 ? 2.799 12.205 -21.145 1.00 68.62 220 PRO A C 1
ATOM 1673 O O . PRO A 1 220 ? 2.476 11.055 -20.816 1.00 68.62 220 PRO A O 1
ATOM 1676 N N . PRO A 1 221 ? 3.919 12.800 -20.690 1.00 73.12 221 PRO A N 1
ATOM 1677 C CA . PRO A 1 221 ? 4.809 12.150 -19.742 1.00 73.12 221 PRO A CA 1
ATOM 1678 C C . PRO A 1 221 ? 4.023 11.727 -18.504 1.00 73.12 221 PRO A C 1
ATOM 1680 O O . PRO A 1 221 ? 3.190 12.468 -17.968 1.00 73.12 221 PRO A O 1
ATOM 1683 N N . ARG A 1 222 ? 4.256 10.488 -18.087 1.00 79.69 222 ARG A N 1
ATOM 1684 C CA . ARG A 1 222 ? 3.583 9.849 -16.962 1.00 79.69 222 ARG A CA 1
ATOM 1685 C C . ARG A 1 222 ? 4.465 9.953 -15.737 1.00 79.69 222 ARG A C 1
ATOM 1687 O O . ARG A 1 222 ? 5.694 9.943 -15.833 1.00 79.69 222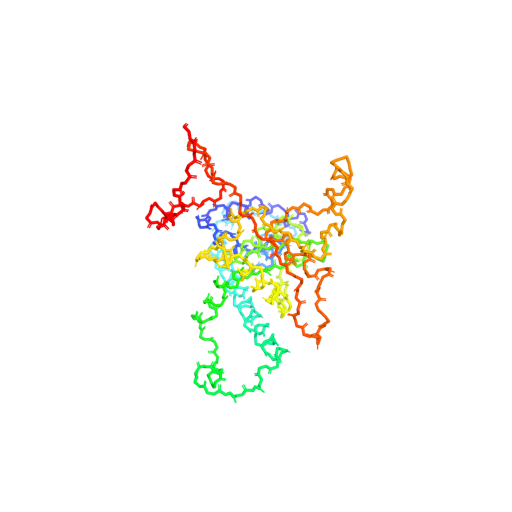 ARG A O 1
ATOM 1694 N N . ASP A 1 223 ? 3.822 10.053 -14.583 1.00 76.44 223 ASP A N 1
ATOM 1695 C CA . ASP A 1 223 ? 4.504 9.757 -13.335 1.00 76.44 223 ASP A CA 1
ATOM 1696 C C . ASP A 1 223 ? 4.816 8.259 -13.255 1.00 76.44 223 ASP A C 1
ATOM 1698 O O . ASP A 1 223 ? 4.353 7.451 -14.066 1.00 76.44 223 ASP A O 1
ATOM 1702 N N . TRP A 1 224 ? 5.638 7.883 -12.283 1.00 76.31 224 TRP A N 1
ATOM 1703 C CA . TRP A 1 224 ? 6.025 6.493 -12.075 1.00 76.31 224 TRP A CA 1
ATOM 1704 C C . TRP A 1 224 ? 4.810 5.550 -11.939 1.00 76.31 224 TRP A C 1
ATOM 1706 O O . TRP A 1 224 ? 4.769 4.493 -12.572 1.00 76.31 224 TRP A O 1
ATOM 1716 N N . ALA A 1 225 ? 3.777 5.953 -11.188 1.00 76.38 225 ALA A N 1
ATOM 1717 C CA . ALA A 1 225 ? 2.587 5.132 -10.944 1.00 76.38 225 ALA A CA 1
ATOM 1718 C C . ALA A 1 225 ? 1.742 4.975 -12.217 1.00 76.38 225 ALA A C 1
ATOM 1720 O O . ALA A 1 225 ? 1.244 3.888 -12.528 1.00 76.38 225 ALA A O 1
ATOM 1721 N N . GLY A 1 226 ? 1.601 6.056 -12.982 1.00 79.81 226 GLY A N 1
ATOM 1722 C CA . GLY A 1 226 ? 0.932 6.087 -14.271 1.00 79.81 226 GLY A CA 1
ATOM 1723 C C . GLY A 1 226 ? 1.676 5.276 -15.325 1.00 79.81 226 GLY A C 1
ATOM 1724 O O . GLY A 1 226 ? 1.026 4.583 -16.107 1.00 79.81 226 GLY A O 1
ATOM 1725 N N . MET A 1 227 ? 3.012 5.304 -15.325 1.00 83.75 227 MET A N 1
ATOM 1726 C CA . MET A 1 227 ? 3.827 4.479 -16.216 1.00 83.75 227 MET A CA 1
ATOM 1727 C C . MET A 1 227 ? 3.686 2.996 -15.879 1.00 83.75 227 MET A C 1
ATOM 1729 O O . MET A 1 227 ? 3.423 2.193 -16.769 1.00 83.75 227 MET A O 1
ATOM 1733 N N . LEU A 1 228 ? 3.751 2.626 -14.599 1.00 84.06 228 LEU A N 1
ATOM 1734 C CA . LEU A 1 228 ? 3.518 1.245 -14.188 1.00 84.06 228 LEU A CA 1
ATOM 1735 C C . LEU A 1 228 ? 2.122 0.756 -14.598 1.00 84.06 228 LEU A C 1
ATOM 1737 O O . LEU A 1 228 ? 1.978 -0.316 -15.182 1.00 84.06 228 LEU A O 1
ATOM 1741 N N . SER A 1 229 ? 1.084 1.551 -14.324 1.00 82.50 229 SER A N 1
ATOM 1742 C CA . SER A 1 229 ? -0.292 1.238 -14.725 1.00 82.50 229 SER A CA 1
ATOM 1743 C C . SER A 1 229 ? -0.421 1.079 -16.242 1.00 82.50 229 SER A C 1
ATOM 1745 O O . SER A 1 229 ? -1.115 0.177 -16.710 1.00 82.50 229 SER A O 1
ATOM 1747 N N . HIS A 1 230 ? 0.264 1.928 -17.010 1.00 84.56 230 HIS A N 1
ATOM 1748 C CA . HIS A 1 230 ? 0.312 1.860 -18.465 1.00 84.56 230 HIS A CA 1
ATOM 1749 C C . HIS A 1 230 ? 0.977 0.566 -18.949 1.00 84.56 230 HIS A C 1
ATOM 1751 O O . HIS A 1 230 ? 0.341 -0.181 -19.692 1.00 84.56 230 HIS A O 1
ATOM 1757 N N . LEU A 1 231 ? 2.186 0.253 -18.469 1.00 86.62 231 LEU A N 1
ATOM 1758 C CA . LEU A 1 231 ? 2.897 -0.979 -18.814 1.00 86.62 231 LEU A CA 1
ATOM 1759 C C . LEU A 1 231 ? 2.055 -2.215 -18.500 1.00 86.62 231 LEU A C 1
ATOM 1761 O O . LEU A 1 231 ? 1.873 -3.062 -19.362 1.00 86.62 231 LEU A O 1
ATOM 1765 N N . LEU A 1 232 ? 1.454 -2.287 -17.311 1.00 84.94 232 LEU A N 1
ATOM 1766 C CA . LEU A 1 232 ? 0.659 -3.446 -16.896 1.00 84.94 232 LEU A CA 1
ATOM 1767 C C . LEU A 1 232 ? -0.683 -3.592 -17.627 1.00 84.94 232 LEU A C 1
ATOM 1769 O O . LEU A 1 232 ? -1.290 -4.658 -17.574 1.00 84.94 232 LEU A O 1
ATOM 1773 N N . LYS A 1 233 ? -1.196 -2.538 -18.264 1.00 82.75 233 LYS A N 1
ATOM 1774 C CA . LYS A 1 233 ? -2.467 -2.596 -19.004 1.00 82.75 233 LYS A CA 1
ATOM 1775 C C . LYS A 1 233 ? -2.281 -2.775 -20.503 1.00 82.75 233 LYS A C 1
ATOM 1777 O O . LYS A 1 233 ? -3.092 -3.448 -21.124 1.00 82.75 233 LYS A O 1
ATOM 1782 N N . GLN A 1 234 ? -1.272 -2.123 -21.070 1.00 83.19 234 GLN A N 1
ATOM 1783 C CA . GLN A 1 234 ? -1.065 -2.024 -22.518 1.00 83.19 234 GLN A CA 1
ATOM 1784 C C . GLN A 1 234 ? 0.057 -2.945 -23.005 1.00 83.19 234 GLN A C 1
ATOM 1786 O O . GLN A 1 234 ? 0.052 -3.366 -24.155 1.00 83.19 234 GLN A O 1
ATOM 1791 N N . HIS A 1 235 ? 1.005 -3.270 -22.125 1.00 82.69 235 HIS A N 1
ATOM 1792 C CA . HIS A 1 235 ? 2.226 -3.996 -22.469 1.00 82.69 235 HIS A CA 1
ATOM 1793 C C . HIS A 1 235 ? 2.488 -5.181 -21.536 1.00 82.69 235 HIS A C 1
ATOM 1795 O O . HIS A 1 235 ? 3.584 -5.735 -21.561 1.00 82.69 235 HIS A O 1
ATOM 1801 N N . AL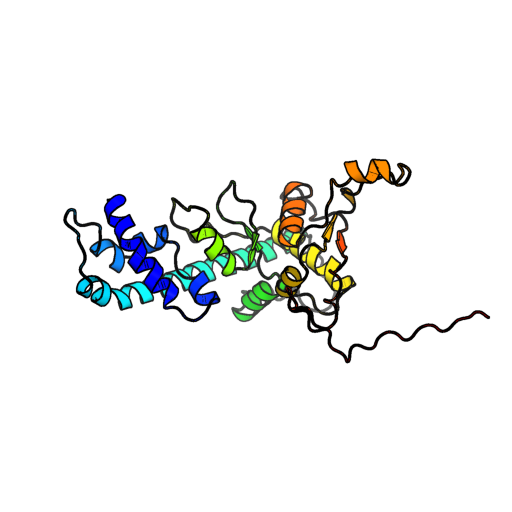A A 1 236 ? 1.515 -5.563 -20.695 1.00 75.25 236 ALA A N 1
ATOM 1802 C CA . ALA A 1 236 ? 1.679 -6.686 -19.787 1.00 75.25 236 ALA A CA 1
ATOM 1803 C C . ALA A 1 236 ? 1.921 -7.959 -20.604 1.00 75.25 236 ALA A C 1
ATOM 1805 O O . ALA A 1 236 ? 1.075 -8.327 -21.425 1.00 75.25 236 ALA A O 1
ATOM 1806 N N . PRO A 1 237 ? 3.041 -8.649 -20.365 1.00 67.25 237 PRO A N 1
ATOM 1807 C CA . PRO A 1 237 ? 3.324 -9.912 -21.014 1.00 67.25 237 PRO A CA 1
ATOM 1808 C C . PRO A 1 237 ? 2.271 -10.963 -20.635 1.00 67.25 237 PRO A C 1
ATOM 1810 O O . PRO A 1 237 ? 1.667 -10.876 -19.558 1.00 67.25 237 PRO A O 1
ATOM 1813 N N . PRO A 1 238 ? 2.059 -11.997 -21.470 1.00 65.94 238 PRO A N 1
ATOM 1814 C CA . PRO A 1 238 ? 1.233 -13.141 -21.099 1.00 65.94 238 PRO A CA 1
ATOM 1815 C C . PRO A 1 238 ? 1.704 -13.734 -19.765 1.00 65.94 238 PRO A C 1
ATOM 1817 O O . PRO A 1 238 ? 2.900 -13.732 -19.478 1.00 65.94 238 PRO A O 1
ATOM 1820 N N . ALA A 1 239 ? 0.791 -14.305 -18.972 1.00 63.12 239 ALA A N 1
ATOM 1821 C CA . ALA A 1 239 ? 1.099 -14.825 -17.630 1.00 63.12 239 ALA A CA 1
ATOM 1822 C C . ALA A 1 239 ? 2.270 -15.834 -17.586 1.00 63.12 239 ALA A C 1
ATOM 1824 O O . ALA A 1 239 ? 2.929 -15.953 -16.558 1.00 63.12 239 ALA A O 1
ATOM 1825 N N . ASN A 1 240 ? 2.544 -16.509 -18.709 1.00 59.72 240 ASN A N 1
ATOM 1826 C CA . ASN A 1 240 ? 3.627 -17.483 -18.879 1.00 59.72 240 ASN A CA 1
ATOM 1827 C C . ASN A 1 240 ? 4.627 -17.084 -19.986 1.00 59.72 240 ASN A C 1
ATOM 1829 O O . ASN A 1 240 ? 5.344 -17.936 -20.503 1.00 59.72 240 ASN A O 1
ATOM 1833 N N . GLY A 1 241 ? 4.612 -15.822 -20.424 1.00 59.62 241 GLY A N 1
ATOM 1834 C CA . GLY A 1 241 ? 5.479 -15.307 -21.483 1.00 59.62 241 GLY A CA 1
ATOM 1835 C C . GLY A 1 241 ? 6.721 -14.590 -20.942 1.00 59.62 241 GLY A C 1
ATOM 1836 O O . GLY A 1 241 ? 6.757 -14.228 -19.760 1.00 59.62 241 GLY A O 1
ATOM 1837 N N . PRO A 1 242 ? 7.730 -14.351 -21.800 1.00 61.09 242 PRO A N 1
ATOM 1838 C CA . PRO A 1 242 ? 8.898 -13.557 -21.433 1.00 61.09 242 PRO A CA 1
ATOM 1839 C C . PRO A 1 242 ? 8.461 -12.160 -20.994 1.00 61.09 242 PRO A C 1
ATOM 1841 O O . PRO A 1 242 ? 7.641 -11.521 -21.655 1.00 61.09 242 PRO A O 1
ATOM 1844 N N . GLN A 1 243 ? 8.997 -11.690 -19.866 1.00 69.38 243 GLN A N 1
ATOM 1845 C CA . GLN A 1 243 ? 8.612 -10.401 -19.305 1.00 69.38 243 GLN A CA 1
ATOM 1846 C C . GLN A 1 243 ? 9.338 -9.250 -20.018 1.00 69.38 243 GLN A C 1
ATOM 1848 O O . GLN A 1 243 ? 10.304 -8.705 -19.497 1.00 69.38 243 GLN A O 1
ATOM 1853 N N . SER A 1 244 ? 8.908 -8.903 -21.235 1.00 72.50 244 SER A N 1
ATOM 1854 C CA . SER A 1 244 ? 9.487 -7.801 -22.017 1.00 72.50 244 SER A CA 1
ATOM 1855 C C . SER A 1 244 ? 8.558 -6.589 -22.061 1.00 72.50 244 SER A C 1
ATOM 1857 O O . SER A 1 244 ? 7.399 -6.720 -22.456 1.00 72.50 244 SER A O 1
ATOM 1859 N N . PHE A 1 245 ? 9.084 -5.409 -21.735 1.00 83.69 245 PHE A N 1
ATOM 1860 C CA . PHE A 1 245 ? 8.378 -4.130 -21.832 1.00 83.69 245 PHE A CA 1
ATOM 1861 C C . PHE A 1 245 ? 9.006 -3.238 -22.915 1.00 83.69 245 PHE A C 1
ATOM 1863 O O . PHE A 1 245 ? 10.208 -3.352 -23.169 1.00 83.69 245 PHE A O 1
ATOM 1870 N N . PRO A 1 246 ? 8.227 -2.340 -23.547 1.00 84.00 246 PRO A N 1
ATOM 1871 C CA . PRO A 1 246 ? 8.760 -1.360 -24.491 1.00 84.00 246 PRO A CA 1
ATOM 1872 C C . PRO A 1 246 ? 9.769 -0.432 -23.813 1.00 84.00 246 PRO A C 1
ATOM 1874 O O . PRO A 1 246 ? 9.687 -0.188 -22.607 1.00 84.00 246 PRO A O 1
ATOM 1877 N N . ALA A 1 247 ? 10.707 0.120 -24.582 1.00 85.19 247 ALA A N 1
ATOM 1878 C CA . ALA A 1 247 ? 11.688 1.051 -24.041 1.00 85.19 247 ALA A CA 1
ATOM 1879 C C . ALA A 1 247 ? 11.007 2.297 -23.448 1.00 85.19 247 ALA A C 1
ATOM 1881 O O . ALA A 1 247 ? 10.002 2.801 -23.959 1.00 85.19 247 ALA A O 1
ATOM 1882 N N . LEU A 1 248 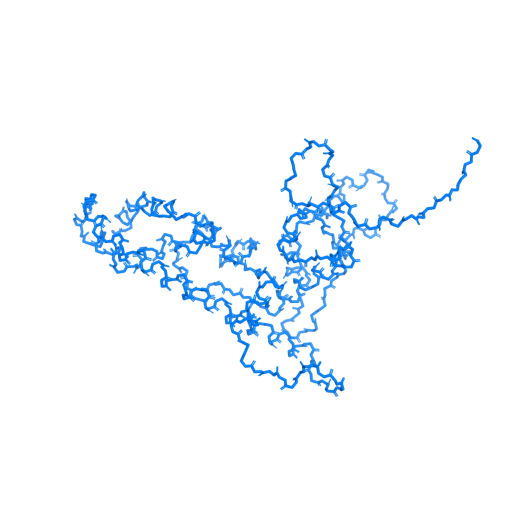? 11.567 2.805 -22.351 1.00 83.50 248 LEU A N 1
ATOM 1883 C CA . LEU A 1 248 ? 11.089 4.029 -21.724 1.00 83.50 248 LEU A CA 1
ATOM 1884 C C . LEU A 1 248 ? 12.072 5.161 -21.981 1.00 83.50 248 LEU A C 1
ATOM 1886 O O . LEU A 1 248 ? 13.274 5.028 -21.740 1.00 83.50 248 LEU A O 1
ATOM 1890 N N . GLN A 1 249 ? 11.552 6.301 -22.422 1.00 81.50 249 GLN A N 1
ATOM 1891 C CA . GLN A 1 249 ? 12.302 7.544 -22.382 1.00 81.50 249 GLN A CA 1
ATOM 1892 C C . GLN A 1 249 ? 12.087 8.194 -21.018 1.00 81.50 249 GLN A C 1
ATOM 1894 O O . GLN A 1 249 ? 10.956 8.400 -20.576 1.00 81.50 249 GLN A O 1
ATOM 1899 N N . PHE A 1 250 ? 13.194 8.498 -20.349 1.00 77.38 250 PHE A N 1
ATOM 1900 C CA . PHE A 1 250 ? 13.204 9.201 -19.075 1.00 77.38 250 PHE A CA 1
ATOM 1901 C C . PHE A 1 250 ? 13.795 10.602 -19.246 1.00 77.38 250 PHE A C 1
ATOM 1903 O O . PHE A 1 250 ? 14.926 10.736 -19.735 1.00 77.38 250 PHE A O 1
ATOM 1910 N N . THR A 1 251 ? 13.034 11.610 -18.820 1.00 70.94 251 THR A N 1
ATOM 1911 C CA . THR A 1 251 ? 13.428 13.023 -18.795 1.00 70.94 251 THR A CA 1
ATOM 1912 C C . THR A 1 251 ? 13.038 13.594 -17.431 1.00 70.94 251 THR A C 1
ATOM 1914 O O . THR A 1 251 ? 11.846 13.804 -17.198 1.00 70.94 251 THR A O 1
ATOM 1917 N N . PRO A 1 252 ? 13.992 13.806 -16.504 1.00 65.06 252 PRO A N 1
ATOM 1918 C CA . PRO A 1 252 ? 13.668 14.344 -15.190 1.00 65.06 252 PRO A CA 1
ATOM 1919 C C . PRO A 1 252 ? 13.112 15.772 -15.320 1.00 65.06 252 PRO A C 1
ATOM 1921 O O . PRO A 1 252 ? 13.511 16.501 -16.235 1.00 65.06 252 PRO A O 1
ATOM 1924 N N . PRO A 1 253 ? 12.202 16.196 -14.425 1.00 61.75 253 PRO A N 1
ATOM 1925 C CA . PRO A 1 253 ? 11.774 17.585 -14.364 1.00 61.75 253 PRO A CA 1
ATOM 1926 C C . PRO A 1 253 ? 12.991 18.485 -14.137 1.00 61.75 253 PRO A C 1
ATOM 1928 O O . PRO A 1 253 ? 13.939 18.103 -13.446 1.00 61.75 253 PRO A O 1
ATOM 1931 N N . ALA A 1 254 ? 12.966 19.678 -14.736 1.00 54.53 254 ALA A N 1
ATOM 1932 C CA . ALA A 1 254 ? 14.017 20.664 -14.528 1.00 54.53 254 ALA A CA 1
ATOM 1933 C C . ALA A 1 254 ? 14.197 20.924 -13.026 1.00 54.53 254 ALA A C 1
ATOM 1935 O O . ALA A 1 254 ? 13.214 20.979 -12.280 1.00 54.53 254 ALA A O 1
ATOM 1936 N N . ALA A 1 255 ? 15.451 21.086 -12.593 1.00 50.81 255 ALA A N 1
ATOM 1937 C CA . ALA A 1 255 ? 15.729 21.511 -11.230 1.00 50.81 255 ALA A CA 1
ATOM 1938 C C . ALA A 1 255 ? 14.953 22.812 -10.943 1.00 50.81 255 ALA A C 1
ATOM 1940 O O . ALA A 1 255 ? 14.851 23.661 -11.837 1.00 50.81 255 ALA A O 1
ATOM 1941 N N . PRO A 1 256 ? 14.383 22.979 -9.737 1.00 45.72 256 PRO A N 1
ATOM 1942 C CA . PRO A 1 256 ? 13.735 24.232 -9.383 1.00 45.72 256 PRO A CA 1
ATOM 1943 C C . PRO A 1 256 ? 14.737 25.379 -9.544 1.00 45.72 256 PRO A C 1
ATOM 1945 O O . PRO A 1 256 ? 15.901 25.255 -9.155 1.00 45.72 256 PRO A O 1
ATOM 1948 N N . SER A 1 257 ? 14.288 26.496 -10.117 1.00 46.41 257 SER A N 1
ATOM 1949 C CA . SER A 1 257 ? 15.105 27.707 -10.187 1.00 46.41 257 SER A CA 1
ATOM 1950 C C . SER A 1 257 ? 15.538 28.123 -8.773 1.00 46.41 257 SER A C 1
ATOM 1952 O O . SER A 1 257 ? 14.773 27.905 -7.824 1.00 46.41 257 SER A O 1
ATOM 1954 N N . PRO A 1 258 ? 16.721 28.745 -8.602 1.00 42.62 258 PRO A N 1
ATOM 1955 C CA . PRO A 1 258 ? 17.175 29.206 -7.293 1.00 42.62 258 PRO A CA 1
ATOM 1956 C C . PRO A 1 258 ? 16.080 30.019 -6.584 1.00 42.62 258 PRO A C 1
ATOM 1958 O O . PRO A 1 258 ? 15.608 31.023 -7.114 1.00 42.62 258 PRO A O 1
ATOM 1961 N N . GLY A 1 259 ? 15.645 29.561 -5.405 1.00 47.00 259 GLY A N 1
ATOM 1962 C CA . GLY A 1 259 ? 14.605 30.218 -4.601 1.00 47.00 259 GLY A CA 1
ATOM 1963 C C . GLY A 1 259 ? 13.174 29.682 -4.757 1.00 47.00 259 GLY A C 1
ATOM 1964 O O . GLY A 1 259 ? 12.293 30.138 -4.030 1.00 47.00 259 GLY A O 1
ATOM 1965 N N . GLN A 1 260 ? 12.911 28.704 -5.632 1.00 45.22 260 GLN A N 1
ATOM 1966 C CA . GLN A 1 260 ? 11.634 27.978 -5.627 1.00 45.22 260 GLN A CA 1
ATOM 1967 C C . GLN A 1 260 ? 11.660 26.810 -4.634 1.00 45.22 260 GLN A C 1
ATOM 1969 O O . GLN A 1 260 ? 12.613 26.032 -4.591 1.00 45.22 260 GLN A O 1
ATOM 1974 N N . ALA A 1 261 ? 10.587 26.668 -3.847 1.00 47.16 261 ALA A N 1
ATOM 1975 C CA . ALA A 1 261 ? 10.388 25.505 -2.991 1.00 47.16 261 ALA A CA 1
ATOM 1976 C C . ALA A 1 261 ? 10.384 24.238 -3.855 1.00 47.16 261 ALA A C 1
ATOM 1978 O O . ALA A 1 261 ? 9.585 24.116 -4.782 1.00 47.16 261 ALA A O 1
ATOM 1979 N N . ASN A 1 262 ? 11.300 23.319 -3.560 1.00 43.06 262 ASN A N 1
ATOM 1980 C CA . ASN A 1 262 ? 11.457 22.063 -4.275 1.00 43.06 262 ASN A CA 1
ATOM 1981 C C . ASN A 1 262 ? 10.246 21.156 -3.985 1.00 43.06 262 ASN A C 1
ATOM 1983 O O . ASN A 1 262 ? 10.146 20.651 -2.865 1.00 43.06 262 ASN A O 1
ATOM 1987 N N . PRO A 1 263 ? 9.329 20.913 -4.940 1.00 39.91 263 PRO A N 1
ATOM 1988 C CA . PRO A 1 263 ? 8.170 20.065 -4.680 1.00 39.91 263 PRO A CA 1
ATOM 1989 C C . PRO A 1 263 ? 8.540 18.572 -4.632 1.00 39.91 263 PRO A C 1
ATOM 1991 O O . PRO A 1 263 ? 7.710 17.760 -4.235 1.00 39.91 263 PRO A O 1
ATOM 1994 N N . GLY A 1 264 ? 9.762 18.209 -5.048 1.00 44.12 264 GLY A N 1
ATOM 1995 C CA . GLY A 1 264 ? 10.207 16.826 -5.233 1.00 44.12 264 GLY A CA 1
ATOM 1996 C C . GLY A 1 264 ? 11.491 16.445 -4.494 1.00 44.12 264 GLY A C 1
ATOM 1997 O O . GLY A 1 264 ? 11.968 15.339 -4.676 1.00 44.12 264 GLY A O 1
ATOM 1998 N N . GLY A 1 265 ? 12.081 17.304 -3.660 1.00 36.12 265 GLY A N 1
ATOM 1999 C CA . GLY A 1 265 ? 13.189 16.901 -2.779 1.00 36.12 265 GLY A CA 1
ATOM 2000 C C . GLY A 1 265 ? 14.485 16.424 -3.459 1.00 36.12 265 GLY A C 1
ATOM 2001 O O . GLY A 1 265 ? 15.268 15.730 -2.820 1.00 36.12 265 GLY A O 1
ATOM 2002 N N . PHE A 1 266 ? 14.762 16.792 -4.714 1.00 41.25 266 PHE A N 1
ATOM 2003 C CA . PHE A 1 266 ? 16.114 16.639 -5.266 1.00 41.25 266 PHE A CA 1
ATOM 2004 C C . PHE A 1 266 ? 17.077 17.626 -4.597 1.00 41.25 266 PHE A C 1
ATOM 2006 O O . PHE A 1 266 ? 17.051 18.819 -4.899 1.00 41.25 266 PHE A O 1
ATOM 2013 N N . VAL A 1 267 ? 17.937 17.139 -3.704 1.00 34.56 267 VAL A N 1
ATOM 2014 C CA . VAL A 1 267 ? 19.194 17.827 -3.396 1.00 34.56 267 VAL A CA 1
ATOM 2015 C C . VAL A 1 267 ? 20.147 17.463 -4.526 1.00 34.56 267 VAL A C 1
ATOM 2017 O O . VAL A 1 267 ? 20.534 16.306 -4.666 1.00 34.56 267 VAL A O 1
ATOM 2020 N N . VAL A 1 268 ? 20.461 18.432 -5.384 1.00 36.41 268 VAL A N 1
ATOM 2021 C CA . VAL A 1 268 ? 21.598 18.296 -6.296 1.00 36.41 268 VAL A CA 1
ATOM 2022 C C . VAL A 1 268 ? 22.832 18.378 -5.410 1.00 36.41 268 VAL A C 1
ATOM 2024 O O . VAL A 1 268 ? 23.047 19.409 -4.778 1.00 36.41 268 VAL A O 1
ATOM 2027 N N . ASP A 1 269 ? 23.581 17.286 -5.311 1.00 33.91 269 ASP A N 1
ATOM 2028 C CA . ASP A 1 269 ? 24.855 17.281 -4.604 1.00 33.91 269 ASP A CA 1
ATOM 2029 C C . ASP A 1 269 ? 25.819 18.214 -5.364 1.00 33.91 269 ASP A C 1
ATOM 2031 O O . ASP A 1 269 ? 26.111 17.941 -6.537 1.00 33.91 269 ASP A O 1
ATOM 2035 N N . PRO A 1 270 ? 26.254 19.348 -4.782 1.00 38.69 270 PRO A N 1
ATOM 2036 C CA . PRO A 1 270 ? 27.101 20.314 -5.483 1.00 38.69 270 PRO A CA 1
ATOM 2037 C C . PRO A 1 270 ? 28.475 19.741 -5.863 1.00 38.69 270 PRO A C 1
ATOM 2039 O O . PRO A 1 270 ? 29.146 20.323 -6.713 1.00 38.69 270 PRO A O 1
ATOM 2042 N N . ASP A 1 271 ? 28.856 18.589 -5.301 1.00 37.66 271 ASP A N 1
ATOM 2043 C CA . ASP A 1 271 ? 30.132 17.918 -5.557 1.00 37.66 271 ASP A CA 1
ATOM 2044 C C . ASP A 1 271 ? 30.071 16.840 -6.657 1.00 37.66 271 ASP A C 1
ATOM 2046 O O . ASP A 1 271 ? 31.067 16.163 -6.921 1.00 37.66 271 ASP A O 1
ATOM 2050 N N . SER A 1 272 ? 28.941 16.677 -7.361 1.00 30.11 272 SER A N 1
ATOM 2051 C CA . SER A 1 272 ? 28.929 15.847 -8.573 1.00 30.11 272 SER A CA 1
ATOM 2052 C C . SER A 1 272 ? 29.792 16.504 -9.656 1.00 30.11 272 SER A C 1
ATOM 2054 O O . SER A 1 272 ? 29.475 17.620 -10.079 1.00 30.11 272 SER A O 1
ATOM 2056 N N . PRO A 1 273 ? 30.860 15.845 -10.152 1.00 32.53 273 PRO A N 1
ATOM 2057 C CA . PRO A 1 273 ? 31.733 16.433 -11.153 1.00 32.53 273 PRO A CA 1
ATOM 2058 C C . PRO A 1 273 ? 30.936 16.629 -12.441 1.00 32.53 273 PRO A C 1
ATOM 2060 O O . PRO A 1 273 ? 30.715 15.693 -13.214 1.00 32.53 273 PRO A O 1
ATOM 2063 N N . GLN A 1 274 ? 30.491 17.865 -12.678 1.00 37.31 274 GLN A N 1
ATOM 2064 C CA . GLN A 1 274 ? 30.056 18.290 -13.995 1.00 37.31 274 GLN A CA 1
ATOM 2065 C C . GLN A 1 274 ? 31.205 17.980 -14.946 1.00 37.31 274 GLN A C 1
ATOM 2067 O O . GLN A 1 274 ? 32.318 18.478 -14.778 1.00 37.31 274 GLN A O 1
ATOM 2072 N N . SER A 1 275 ? 30.935 17.111 -15.919 1.00 33.25 275 SER A N 1
ATOM 2073 C CA . SER A 1 275 ? 31.837 16.867 -17.034 1.00 33.25 275 SER A CA 1
ATOM 2074 C C . SER A 1 275 ? 32.137 18.210 -17.694 1.00 33.25 275 SER A C 1
ATOM 2076 O O . SER A 1 275 ? 31.348 18.730 -18.480 1.00 33.25 275 SER A O 1
ATOM 2078 N N . GLN A 1 276 ? 33.286 18.787 -17.351 1.00 40.78 276 GLN A N 1
ATOM 2079 C CA . GLN A 1 276 ? 33.945 19.781 -18.171 1.00 40.78 276 GLN A CA 1
ATOM 2080 C C . GLN A 1 276 ? 34.240 19.117 -19.515 1.00 40.78 276 GLN A C 1
ATOM 2082 O O . GLN A 1 276 ? 35.123 18.267 -19.607 1.00 40.78 276 GLN A O 1
ATOM 2087 N N . LYS A 1 277 ? 33.456 19.470 -20.536 1.00 34.78 277 LYS A N 1
ATOM 2088 C CA . LYS A 1 277 ? 33.800 19.446 -21.967 1.00 34.78 277 LYS A CA 1
ATOM 2089 C C . LYS A 1 277 ? 32.626 20.085 -22.733 1.00 34.78 277 LYS A C 1
ATOM 2091 O O . LYS A 1 277 ? 31.504 19.625 -22.593 1.00 34.78 277 LYS A O 1
ATOM 2096 N N . GLY A 1 278 ? 32.789 21.135 -23.530 1.00 30.11 278 GLY A N 1
ATOM 2097 C CA . GLY A 1 278 ? 34.016 21.657 -24.107 1.00 30.11 278 GLY A CA 1
ATOM 2098 C C . GLY A 1 278 ? 33.947 23.139 -24.453 1.00 30.11 278 GLY A C 1
ATOM 2099 O O . GLY A 1 278 ? 32.888 23.726 -24.666 1.00 30.11 278 GLY A O 1
ATOM 2100 N N . GLU A 1 279 ? 35.147 23.698 -24.493 1.00 34.78 279 GLU A N 1
ATOM 2101 C CA . GLU A 1 279 ? 35.518 24.885 -25.245 1.00 34.78 279 GLU A CA 1
ATOM 2102 C C . GLU A 1 279 ? 35.102 24.762 -26.721 1.00 34.78 279 GLU A C 1
ATOM 2104 O O . GLU A 1 279 ? 35.129 23.664 -27.283 1.00 34.78 279 GLU A O 1
ATOM 2109 N N . GLY A 1 280 ? 34.829 25.900 -27.373 1.00 30.73 280 GLY A N 1
ATOM 2110 C CA . GLY A 1 280 ? 34.990 25.988 -28.826 1.00 30.73 280 GLY A CA 1
ATOM 2111 C C . GLY A 1 280 ? 34.161 27.028 -29.583 1.00 30.73 280 GLY A C 1
ATOM 2112 O O . GLY A 1 280 ? 33.212 26.649 -30.252 1.00 30.73 280 GLY A O 1
ATOM 2113 N N . ALA A 1 281 ? 34.644 28.278 -29.566 1.00 31.14 281 ALA A N 1
ATOM 2114 C CA . ALA A 1 281 ? 34.661 29.262 -30.667 1.00 31.14 281 ALA A CA 1
ATOM 2115 C C . ALA A 1 281 ? 33.343 29.844 -31.239 1.00 31.14 281 ALA A C 1
ATOM 2117 O O . ALA A 1 281 ? 32.519 29.131 -31.797 1.00 31.14 281 ALA A O 1
ATOM 2118 N N . ALA A 1 282 ? 33.244 31.182 -31.306 1.00 32.06 282 ALA A N 1
ATOM 2119 C CA . ALA A 1 282 ? 33.723 31.945 -32.473 1.00 32.06 282 ALA A CA 1
ATOM 2120 C C . ALA A 1 282 ? 33.473 33.471 -32.349 1.00 32.06 282 ALA A C 1
ATOM 2122 O O . ALA A 1 282 ? 32.382 33.884 -31.965 1.00 32.06 282 ALA A O 1
ATOM 2123 N N . VAL A 1 283 ? 34.492 34.223 -32.803 1.00 34.22 283 VAL A N 1
ATOM 2124 C CA . VAL A 1 283 ? 34.609 35.666 -33.141 1.00 34.22 283 VAL A CA 1
ATOM 2125 C C . VAL A 1 283 ? 34.574 36.683 -32.002 1.00 34.22 283 VAL A C 1
ATOM 2127 O O . VAL A 1 283 ? 33.489 36.978 -31.465 1.00 34.22 283 VAL A O 1
#

=== Feature glossary ===
The record interleaves many kinds of information about one protein. Here is each kind framed as the question it answers.

Q: What does the local fold look like, residue by residue?
A: The Foldseek 3Di string encodes local tertiary geometry as a 20-letter alphabet — one character per residue — derived from the relative positions of nearby Cα atoms. Unlike the amino-acid sequence, 3Di is a direct function of the 3D structure, so two proteins with the same fold have similar 3Di strings even at low sequence identity.

Q: Which residues are in helices, strands, or loops?
A: The SS8 string is DSSP's per-residue secondary-structure call. α-helix (H) means an i→i+4 H-bond ladder; β-strand (E) means the residue participates in a β-sheet; 3₁₀ (G) and π (I) are tighter and wider helices; T/S are turns/bends; '-' is loop.

Q: How big and how compact is the whole molecule?
A: Radius of gyration (Rg) is the root-mean-square distance of Cα atoms from their centroid — a single number for overall size and compactness. A globular domain of N residues has Rg ≈ 2.2·N^0.38 Å; an extended or disordered chain has a much larger Rg. The Cα contact count is the number of residue pairs whose Cα atoms are within 8 Å and are more than four positions apart in sequence — a standard proxy for tertiary packing density. The bounding box is the smallest axis-aligned box enclosing all Cα atoms.

Q: Where is each backbone atom in 3D?
A: Structure coordinates are given as an mmCIF _atom_site loop: one row per atom with element, residue name, chain id, sequence number, and x/y/z position in Å. Only the four main-chain atoms per residue are included here; side chains are omitted to keep the record compact.

Q: What is the amino-acid chain?
A: Primary structure: the covalent order of the twenty standard amino acids along the backbone. Two proteins with the same sequence will (almost always) fold to the same structure; two with 30% identity often share a fold but not the details.

Q: What if only a Cα trace is available?
A: Three-state secondary structure (P-SEA) collapses the eight DSSP classes into helix (a), strand (b), and coil (c). P-SEA assigns these from Cα geometry alone — distances and angles — without requiring backbone oxygens, so it works on any Cα trace.

Q: What family and function is it annotated with?
A: Database cross-references. InterPro integrates a dozen domain/family signature databases into unified entries with residue-range hits. GO terms attach function/process/location labels with evidence codes. CATH codes position the fold in a four-level structural taxonomy. Organism is the NCBI-taxonomy species name.

Q: How confident is the AlphaFold model at each residue?
A: pLDDT is the predicted lDDT-Cα score: AlphaFold's confidence that the local environment of each residue (all inter-atomic distances within 15 Å) is correctly placed. It is a per-residue number between 0 and 100, with higher meaning more reliable.

Q: How mobile is each atom in the crystal?
A: B-factor (Debye–Waller factor) reflects atomic displacement in the crystal lattice. It is an experimental observable (units Å²), not a prediction; low values mean the atom is pinned down, high values mean it moves or is heterogeneous across the crystal.

Q: Which residues are buried vs exposed?
A: SASA measures how much of the protein is reachable by solvent. It is computed by rolling a water-sized probe over the atomic surface and summing the exposed area (Å²). Per-residue SASA distinguishes core (buried, low SASA) from surface (exposed, high SASA) residues; total SASA is a whole-molecule size measure.

Q: What do the diagnostic plots show?
A: Plot images: a contact map (which residues are close in 3D, as an N×N binary image), a Ramachandran scatter (backbone torsion angles, revealing secondary-structure composition at a glance), and — for AlphaFold structures — a PAE heatmap (pairwise prediction confidence).

Q: What known structures does this most resemble?
A: The Foldseek neighbor list gives the closest experimentally determined structures in the PDB, ranked by structural alignment. TM-score near 1 means near-identical fold; near 0.3 means only rough topology match. This is how one finds what a novel AlphaFold prediction most resembles in the solved-structure universe.

Q: Are the domains correctly placed relative to each other?
A: Predicted aligned error is AlphaFold's pairwise confidence. Unlike pLDDT (per-residue), PAE is per-residue-pair and captures whether two parts of the structure are correctly placed relative to each other. Units are ångströms of expected positional error.

Q: What do the rendered images show?
A: Structure images are PyMOL renders from six orthogonal camera directions. Cartoon representation draws helices as coils and strands as arrows; sticks shows the backbone as bonds; surface shows the solvent-excluded envelope. Rainbow coloring maps sequence position to hue (blue→red, N→C); chain coloring assigns a distinct color per polypeptide.

Q: What are the backbone torsion angles?
A: φ (phi) and ψ (psi) are the two rotatable backbone dihedrals per residue: φ is the C(i-1)–N–Cα–C torsion, ψ is the N–Cα–C–N(i+1) torsion, both in degrees on (−180°, 180°]. α-helical residues cluster near (−60°, −45°); β-strand residues near (−120°, +130°). A Ramachandran plot is simply a scatter of (φ, ψ) for every residue.